Protein AF-A0A9D1WPE3-F1 (afdb_monomer_lite)

pLDDT: mean 90.79, std 8.66, range [31.52, 98.31]

Radius of gyration: 46.62 Å; chains: 1; bounding box: 84×45×139 Å

Organism: NCBI:txid2838617

Structure (mmCIF, N/CA/C/O backbone):
data_AF-A0A9D1WPE3-F1
#
_entry.id   AF-A0A9D1WPE3-F1
#
loop_
_atom_site.group_PDB
_atom_site.id
_atom_site.type_symbol
_atom_site.label_atom_id
_atom_site.label_alt_id
_atom_site.label_comp_id
_atom_site.label_asym_id
_atom_site.label_entity_id
_atom_site.label_seq_id
_atom_site.pdbx_PDB_ins_code
_atom_site.Cartn_x
_atom_site.Cartn_y
_atom_site.Cartn_z
_atom_site.occupancy
_atom_site.B_iso_or_equiv
_atom_site.auth_seq_id
_atom_site.auth_comp_id
_atom_site.auth_asym_id
_atom_site.auth_atom_id
_atom_site.pdbx_PDB_model_num
ATOM 1 N N . ASP A 1 1 ? 36.096 13.645 -51.283 1.00 71.19 1 ASP A N 1
ATOM 2 C CA . ASP A 1 1 ? 35.384 14.026 -52.521 1.00 71.19 1 ASP A CA 1
ATOM 3 C C . ASP A 1 1 ? 36.147 15.001 -53.417 1.00 71.19 1 ASP A C 1
ATOM 5 O O . ASP A 1 1 ? 36.154 14.765 -54.617 1.00 71.19 1 ASP A O 1
ATOM 9 N N . ALA A 1 2 ? 36.894 15.979 -52.883 1.00 84.50 2 ALA A N 1
ATOM 10 C CA . ALA A 1 2 ? 37.697 16.925 -53.682 1.00 84.50 2 ALA A CA 1
ATOM 11 C C . ALA A 1 2 ? 38.610 16.288 -54.757 1.00 84.50 2 ALA A C 1
ATOM 13 O O . ALA A 1 2 ? 38.562 16.701 -55.907 1.00 84.50 2 ALA A O 1
ATOM 14 N N . LEU A 1 3 ? 39.380 15.235 -54.440 1.00 86.56 3 LEU A N 1
ATOM 15 C CA . LEU A 1 3 ? 40.261 14.581 -55.429 1.00 86.56 3 LEU A CA 1
ATOM 16 C C . LEU A 1 3 ? 39.500 13.973 -56.619 1.00 86.56 3 LEU A C 1
ATOM 18 O O . LEU A 1 3 ? 39.996 13.986 -57.742 1.00 86.56 3 LEU A O 1
ATOM 22 N N . ARG A 1 4 ? 38.287 13.453 -56.386 1.00 87.44 4 ARG A N 1
ATOM 23 C CA . ARG A 1 4 ? 37.443 12.897 -57.454 1.00 87.44 4 ARG A CA 1
ATOM 24 C C . ARG A 1 4 ? 36.903 14.011 -58.348 1.00 87.44 4 ARG A C 1
ATOM 26 O O . ARG A 1 4 ? 36.968 13.863 -59.558 1.00 87.44 4 ARG A O 1
ATOM 33 N N . LEU A 1 5 ? 36.475 15.128 -57.752 1.00 90.00 5 LEU A N 1
ATOM 34 C CA . LEU A 1 5 ? 36.062 16.325 -58.491 1.00 90.00 5 LEU A CA 1
ATOM 35 C C . LEU A 1 5 ? 37.202 16.857 -59.367 1.00 90.00 5 LEU A C 1
ATOM 37 O O . LEU A 1 5 ? 36.998 17.057 -60.555 1.00 90.00 5 LEU A O 1
ATOM 41 N N . ILE A 1 6 ? 38.415 16.979 -58.813 1.00 91.31 6 ILE A N 1
ATOM 42 C CA . ILE A 1 6 ? 39.604 17.415 -59.562 1.00 91.31 6 ILE A CA 1
ATOM 43 C C . ILE A 1 6 ? 39.894 16.465 -60.730 1.00 91.31 6 ILE A C 1
ATOM 45 O O . ILE A 1 6 ? 40.160 16.920 -61.836 1.00 91.31 6 ILE A O 1
ATOM 49 N N . ARG A 1 7 ? 39.825 15.143 -60.519 1.00 91.75 7 ARG A N 1
ATOM 50 C CA . ARG A 1 7 ? 40.040 14.152 -61.588 1.00 91.75 7 ARG A CA 1
ATOM 51 C C . ARG A 1 7 ? 38.996 14.279 -62.696 1.00 91.75 7 ARG A C 1
ATOM 53 O O . ARG A 1 7 ? 39.347 14.200 -63.872 1.00 91.75 7 ARG A O 1
ATOM 60 N N . ASP A 1 8 ? 37.729 14.398 -62.316 1.00 90.81 8 ASP A N 1
ATOM 61 C CA . ASP A 1 8 ? 36.610 14.419 -63.255 1.00 90.81 8 ASP A CA 1
ATOM 62 C C . ASP A 1 8 ? 36.628 15.726 -64.068 1.00 90.81 8 ASP A C 1
ATOM 64 O O . ASP A 1 8 ? 36.582 15.669 -65.296 1.00 90.81 8 ASP A O 1
ATOM 68 N N . GLN A 1 9 ? 36.872 16.867 -63.412 1.00 92.00 9 GLN A N 1
ATOM 69 C CA . GLN A 1 9 ? 37.075 18.164 -64.062 1.00 92.00 9 GLN A CA 1
ATOM 70 C C . GLN A 1 9 ? 38.314 18.171 -64.971 1.00 92.00 9 GLN A C 1
ATOM 72 O O . GLN A 1 9 ? 38.237 18.612 -66.112 1.00 92.00 9 GLN A O 1
ATOM 77 N N . ALA A 1 10 ? 39.447 17.617 -64.525 1.00 90.25 10 ALA A N 1
ATOM 78 C CA . ALA A 1 10 ? 40.661 17.553 -65.343 1.00 90.25 10 ALA A CA 1
ATOM 79 C C . ALA A 1 10 ? 40.455 16.740 -66.634 1.00 90.25 10 ALA A C 1
ATOM 81 O O . ALA A 1 10 ? 41.021 17.070 -67.676 1.00 90.25 10 ALA A O 1
ATOM 82 N N . ARG A 1 1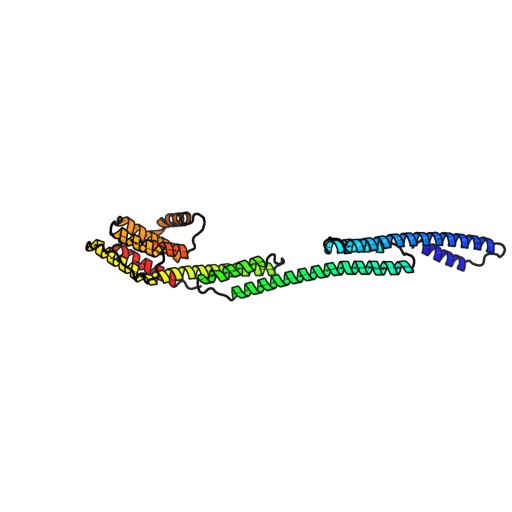1 ? 39.645 15.672 -66.590 1.00 89.06 11 ARG A N 1
ATOM 83 C CA . ARG A 1 11 ? 39.276 14.891 -67.784 1.00 89.06 11 ARG A CA 1
ATOM 84 C C . ARG A 1 11 ? 38.387 15.689 -68.733 1.00 89.06 11 ARG A C 1
ATOM 86 O O . ARG A 1 11 ? 38.592 15.611 -69.941 1.00 89.06 11 ARG A O 1
ATOM 93 N N . GLU A 1 12 ? 37.427 16.429 -68.193 1.00 91.12 12 GLU A N 1
ATOM 94 C CA . GLU A 1 12 ? 36.524 17.284 -68.963 1.00 91.12 12 GLU A CA 1
ATOM 95 C C . GLU A 1 12 ? 37.283 18.423 -69.661 1.00 91.12 12 GLU A C 1
ATOM 97 O O . GLU A 1 12 ? 37.163 18.603 -70.872 1.00 91.12 12 GLU A O 1
ATOM 102 N N . GLU A 1 13 ? 38.147 19.134 -68.934 1.00 90.44 13 GLU A N 1
ATOM 103 C CA . GLU A 1 13 ? 38.977 20.211 -69.484 1.00 90.44 13 GLU A CA 1
ATOM 104 C C . GLU A 1 13 ? 39.939 19.696 -70.563 1.00 90.44 13 GLU A C 1
ATOM 106 O O . GLU A 1 13 ? 40.083 20.312 -71.621 1.00 90.44 13 GLU A O 1
ATOM 111 N N . TRP A 1 14 ? 40.544 18.524 -70.353 1.00 87.94 14 TRP A N 1
ATOM 112 C CA . TRP A 1 14 ? 41.387 17.881 -71.362 1.00 87.94 14 TRP A CA 1
ATOM 113 C C . TRP A 1 14 ? 40.626 17.555 -72.652 1.00 87.94 14 TRP A C 1
ATOM 115 O O . TRP A 1 14 ? 41.158 17.747 -73.745 1.00 87.94 14 TRP A O 1
ATOM 125 N N . GLN A 1 15 ? 39.380 17.079 -72.549 1.00 86.62 15 GLN A N 1
ATOM 126 C CA . GLN A 1 15 ? 38.527 16.837 -73.717 1.00 86.62 15 GLN A CA 1
ATOM 127 C C . GLN A 1 15 ? 38.154 18.143 -74.424 1.00 86.62 15 GLN A C 1
ATOM 129 O O . GLN A 1 15 ? 38.206 18.205 -75.651 1.00 86.62 15 GLN A O 1
ATOM 134 N N . ARG A 1 16 ? 37.826 19.189 -73.658 1.00 89.62 16 ARG A N 1
ATOM 135 C CA . ARG A 1 16 ? 37.397 20.496 -74.172 1.00 89.62 16 ARG A CA 1
ATOM 136 C C . ARG A 1 16 ? 38.491 21.244 -74.936 1.00 89.62 16 ARG A C 1
ATOM 138 O O . ARG A 1 16 ? 38.184 21.939 -75.898 1.00 89.62 16 ARG A O 1
ATOM 145 N N . HIS A 1 17 ? 39.745 21.123 -74.508 1.00 84.19 17 HIS A N 1
ATOM 146 C CA . HIS A 1 17 ? 40.880 21.868 -75.070 1.00 84.19 17 HIS A CA 1
ATOM 147 C C . HIS A 1 17 ? 41.768 21.035 -76.020 1.00 84.19 17 HIS A C 1
ATOM 149 O O . HIS A 1 17 ? 42.864 21.458 -76.385 1.00 84.19 17 HIS A O 1
ATOM 155 N N . SER A 1 18 ? 41.302 19.856 -76.440 1.00 76.75 18 SER A N 1
ATOM 156 C CA . SER A 1 18 ? 41.931 19.003 -77.461 1.00 76.75 18 SER A CA 1
ATOM 157 C C . SER A 1 18 ? 41.471 19.418 -78.877 1.00 76.75 18 SER A C 1
ATOM 159 O O . SER A 1 18 ? 40.302 19.777 -79.019 1.00 76.75 18 SER A O 1
ATOM 161 N N . PRO A 1 19 ? 42.302 19.349 -79.948 1.00 69.19 19 PRO A N 1
ATOM 162 C CA . PRO A 1 19 ? 43.602 18.680 -80.044 1.00 69.19 19 PRO A CA 1
ATOM 163 C C . PRO A 1 19 ? 44.834 19.595 -79.934 1.00 69.19 19 PRO A C 1
ATOM 165 O O . PRO A 1 19 ? 44.873 20.715 -80.434 1.00 69.19 19 PRO A O 1
ATOM 168 N N . VAL A 1 20 ? 45.893 19.040 -79.340 1.00 70.69 20 VAL A N 1
ATOM 169 C CA . VAL A 1 20 ? 47.244 19.627 -79.264 1.00 70.69 20 VAL A CA 1
ATOM 170 C C . VAL A 1 20 ? 47.977 19.437 -80.611 1.00 70.69 20 VAL A C 1
ATOM 172 O O . VAL A 1 20 ? 47.772 18.399 -81.252 1.00 70.69 20 VAL A O 1
ATOM 175 N N . PRO A 1 21 ? 48.857 20.367 -81.044 1.00 77.38 21 PRO A N 1
ATOM 176 C CA . PRO A 1 21 ? 49.724 20.191 -82.215 1.00 77.38 21 PRO A CA 1
ATOM 177 C C . PRO A 1 21 ? 50.419 18.815 -82.273 1.00 77.38 21 PRO A C 1
ATOM 179 O O . PRO A 1 21 ? 50.867 18.271 -81.258 1.00 77.38 21 PRO A O 1
ATOM 182 N N . ARG A 1 22 ? 50.456 18.212 -83.473 1.00 65.94 22 ARG A N 1
ATOM 183 C CA . ARG A 1 22 ? 50.798 16.787 -83.698 1.00 65.94 22 ARG A CA 1
ATOM 184 C C . ARG A 1 22 ? 52.205 16.396 -83.231 1.00 65.94 22 ARG A C 1
ATOM 186 O O . ARG A 1 22 ? 52.413 15.251 -82.831 1.00 65.94 22 ARG A O 1
ATOM 193 N N . ASP A 1 23 ? 53.139 17.333 -83.279 1.00 75.06 23 ASP A N 1
ATOM 194 C CA . ASP A 1 23 ? 54.531 17.220 -82.838 1.00 75.06 23 ASP A CA 1
ATOM 195 C C . ASP A 1 23 ? 54.655 17.027 -81.314 1.00 75.06 23 ASP A C 1
ATOM 197 O O . ASP A 1 23 ? 55.503 16.262 -80.853 1.00 75.06 23 ASP A O 1
ATOM 201 N N . GLN A 1 24 ? 53.759 17.632 -80.525 1.00 77.56 24 GLN A N 1
ATOM 202 C CA . GLN A 1 24 ? 53.799 17.594 -79.054 1.00 77.56 24 GLN A CA 1
ATOM 203 C C . GLN A 1 24 ? 52.716 16.705 -78.424 1.00 77.56 24 GLN A C 1
ATOM 205 O O . GLN A 1 24 ? 52.856 16.279 -77.271 1.00 77.56 24 GLN A O 1
ATOM 210 N N . ALA A 1 25 ? 51.669 16.356 -79.179 1.00 78.62 25 ALA A N 1
ATOM 211 C CA . ALA A 1 25 ? 50.501 15.610 -78.704 1.00 78.62 25 ALA A CA 1
ATOM 212 C C . ALA A 1 25 ? 50.856 14.323 -77.932 1.00 78.62 25 ALA A C 1
ATOM 214 O O . ALA A 1 25 ? 50.312 14.067 -76.855 1.00 78.62 25 ALA A O 1
ATOM 215 N N . LYS A 1 26 ? 51.822 13.531 -78.423 1.00 80.94 26 LYS A N 1
ATOM 216 C CA . LYS A 1 26 ? 52.256 12.290 -77.748 1.00 80.94 26 LYS A CA 1
ATOM 217 C C . LYS A 1 26 ? 52.930 12.556 -76.398 1.00 80.94 26 LYS A C 1
ATOM 219 O O . LYS A 1 26 ? 52.711 11.806 -75.448 1.00 80.94 26 LYS A O 1
ATOM 224 N N . ALA A 1 27 ? 53.768 13.588 -76.297 1.00 85.88 27 ALA A N 1
ATOM 225 C CA . ALA A 1 27 ? 54.497 13.899 -75.068 1.00 85.88 27 ALA A CA 1
ATOM 226 C C . ALA A 1 27 ? 53.567 14.476 -73.990 1.00 85.88 27 ALA A C 1
ATOM 228 O O . ALA A 1 27 ? 53.607 14.026 -72.842 1.00 85.88 27 ALA A O 1
ATOM 229 N N . VAL A 1 28 ? 52.690 15.410 -74.373 1.00 86.25 28 VAL A N 1
ATOM 230 C CA . VAL A 1 28 ? 51.703 16.021 -73.469 1.00 86.25 28 VAL A CA 1
ATOM 231 C C . VAL A 1 28 ? 50.674 14.982 -73.013 1.00 86.25 28 VAL A C 1
ATOM 233 O O . VAL A 1 28 ? 50.426 14.864 -71.814 1.00 86.25 28 VAL A O 1
ATOM 236 N N . GLY A 1 29 ? 50.166 14.142 -73.922 1.00 86.88 29 GLY A N 1
ATOM 237 C CA . GLY A 1 29 ? 49.234 13.062 -73.583 1.00 86.88 29 GLY A CA 1
ATOM 238 C C . GLY A 1 29 ? 49.815 12.042 -72.596 1.00 86.88 29 GLY A C 1
ATOM 239 O O . GLY A 1 29 ? 49.133 11.643 -71.651 1.00 86.88 29 GLY A O 1
ATOM 240 N N . ARG A 1 30 ? 51.098 11.669 -72.740 1.00 88.44 30 ARG A N 1
ATOM 241 C CA . ARG A 1 30 ? 51.788 10.807 -71.759 1.00 88.44 30 ARG A CA 1
ATOM 242 C C . ARG A 1 30 ? 51.909 11.468 -70.387 1.00 88.44 30 ARG A C 1
ATOM 244 O O . ARG A 1 30 ? 51.676 10.802 -69.381 1.00 88.44 30 ARG A O 1
ATOM 251 N N . ARG A 1 31 ? 52.261 12.759 -70.330 1.00 90.44 31 ARG A N 1
ATOM 252 C CA . ARG A 1 31 ? 52.358 13.513 -69.066 1.00 90.44 31 ARG A CA 1
ATOM 253 C C . ARG A 1 31 ? 51.004 13.608 -68.363 1.00 90.44 31 ARG A C 1
ATOM 255 O O . ARG A 1 31 ? 50.934 13.316 -67.174 1.00 90.44 31 ARG A O 1
ATOM 262 N N . PHE A 1 32 ? 49.944 13.946 -69.097 1.00 89.56 32 PHE A N 1
ATOM 263 C CA . PHE A 1 32 ? 48.583 14.021 -68.565 1.00 89.56 32 PHE A CA 1
ATOM 264 C C . PHE A 1 32 ? 48.078 12.656 -68.077 1.00 89.56 32 PHE A C 1
ATOM 266 O O . PHE A 1 32 ? 47.584 12.547 -66.959 1.00 89.56 32 PHE A O 1
ATOM 273 N N . SER A 1 33 ? 48.293 11.593 -68.860 1.00 89.81 33 SER A N 1
ATOM 274 C CA . SER A 1 33 ? 47.925 10.225 -68.464 1.00 89.81 33 SER A CA 1
ATOM 275 C C . SER A 1 33 ? 48.651 9.786 -67.191 1.00 89.81 33 SER A C 1
ATOM 277 O O . SER A 1 33 ? 48.032 9.202 -66.307 1.00 89.81 33 SER A O 1
ATOM 279 N N . ARG A 1 34 ? 49.947 10.110 -67.062 1.00 93.44 34 ARG A N 1
ATOM 280 C CA . ARG A 1 34 ? 50.724 9.837 -65.845 1.00 93.44 34 ARG A CA 1
ATOM 281 C C . ARG A 1 34 ? 50.172 10.605 -64.642 1.00 93.44 34 ARG A C 1
ATOM 283 O O . ARG A 1 34 ? 49.984 10.004 -63.595 1.00 93.44 34 ARG A O 1
ATOM 290 N N . ALA A 1 35 ? 49.862 11.893 -64.799 1.00 91.56 35 ALA A N 1
ATOM 291 C CA . ALA A 1 35 ? 49.278 12.704 -63.728 1.00 91.56 35 ALA A CA 1
ATOM 292 C C . ALA A 1 35 ? 47.895 12.187 -63.288 1.00 91.56 35 ALA A C 1
ATOM 294 O O . ALA A 1 35 ? 47.623 12.093 -62.092 1.00 91.56 35 ALA A O 1
ATOM 295 N N . LEU A 1 36 ? 47.040 11.788 -64.239 1.00 92.44 36 LEU A N 1
ATOM 296 C CA . LEU A 1 36 ? 45.752 11.159 -63.938 1.00 92.44 36 LEU A CA 1
ATOM 297 C C . LEU A 1 36 ? 45.909 9.808 -63.236 1.00 92.44 36 LEU A C 1
ATOM 299 O O . LEU A 1 36 ? 45.120 9.515 -62.341 1.00 92.44 36 LEU A O 1
ATOM 303 N N . ALA A 1 37 ? 46.893 8.994 -63.628 1.00 91.94 37 ALA A N 1
ATOM 304 C CA . ALA A 1 37 ? 47.182 7.724 -62.967 1.00 91.94 37 ALA A CA 1
ATOM 305 C C . ALA A 1 37 ? 47.600 7.948 -61.506 1.00 91.94 37 ALA A C 1
ATOM 307 O O . ALA A 1 37 ? 47.001 7.361 -60.611 1.00 91.94 37 ALA A O 1
ATOM 308 N N . THR A 1 38 ? 48.519 8.885 -61.249 1.00 93.06 38 THR A N 1
ATOM 309 C CA . THR A 1 38 ? 48.920 9.257 -59.883 1.00 93.06 38 THR A CA 1
ATOM 310 C C . THR A 1 38 ? 47.738 9.775 -59.055 1.00 93.06 38 THR A C 1
ATOM 312 O O . THR A 1 38 ? 47.558 9.380 -57.905 1.00 93.06 38 THR A O 1
ATOM 315 N N . LEU A 1 39 ? 46.879 10.627 -59.628 1.00 91.94 39 LEU A N 1
ATOM 316 C CA . LEU A 1 39 ? 45.677 11.108 -58.939 1.00 91.94 39 LEU A CA 1
ATOM 317 C C . LEU A 1 39 ? 44.690 9.967 -58.636 1.00 91.94 39 LEU A C 1
ATOM 319 O O . LEU A 1 39 ? 44.076 9.946 -57.568 1.00 91.94 39 LEU A O 1
ATOM 323 N N . GLN A 1 40 ? 44.541 9.014 -59.558 1.00 91.50 40 GLN A N 1
ATOM 324 C CA . GLN A 1 40 ? 43.701 7.834 -59.374 1.00 91.50 40 GLN A CA 1
ATOM 325 C C . GLN A 1 40 ? 44.233 6.933 -58.248 1.00 91.50 40 GLN A C 1
ATOM 327 O O . GLN A 1 40 ? 43.449 6.529 -57.392 1.00 91.50 40 GLN A O 1
ATOM 332 N N . GLU A 1 41 ? 45.546 6.706 -58.177 1.00 92.69 41 GLU A N 1
ATOM 333 C CA . GLU A 1 41 ? 46.191 5.958 -57.088 1.00 92.69 41 GLU A CA 1
ATOM 334 C C . GLU A 1 41 ? 45.934 6.601 -55.716 1.00 92.69 41 GLU A C 1
ATOM 336 O O . GLU A 1 41 ? 45.579 5.900 -54.767 1.00 92.69 41 GLU A O 1
ATOM 341 N N . LEU A 1 42 ? 46.019 7.934 -55.609 1.00 92.81 42 LEU A N 1
ATOM 342 C CA . LEU A 1 42 ? 45.695 8.662 -54.372 1.00 92.81 42 LEU A CA 1
ATOM 343 C C . LEU A 1 42 ? 44.214 8.526 -53.983 1.00 92.81 42 LEU A C 1
ATOM 345 O O . LEU A 1 42 ? 43.890 8.357 -52.804 1.00 92.81 42 LEU A O 1
ATOM 349 N N . ILE A 1 43 ? 43.301 8.582 -54.960 1.00 92.00 43 ILE A N 1
ATOM 350 C CA . ILE A 1 43 ? 41.863 8.366 -54.733 1.00 92.00 43 ILE A CA 1
ATOM 351 C C . ILE A 1 43 ? 41.606 6.949 -54.218 1.00 92.00 43 ILE A C 1
ATOM 353 O O . ILE A 1 43 ? 40.815 6.782 -53.286 1.00 92.00 43 ILE A O 1
ATOM 357 N N . ASP A 1 44 ? 42.252 5.948 -54.811 1.00 91.56 44 ASP A N 1
ATOM 358 C CA . ASP A 1 44 ? 42.072 4.544 -54.446 1.00 91.56 44 ASP A CA 1
ATOM 359 C C . ASP A 1 44 ? 42.684 4.242 -53.077 1.00 91.56 44 ASP A C 1
ATOM 361 O O . ASP A 1 44 ? 42.056 3.559 -52.266 1.00 91.56 44 ASP A O 1
ATOM 365 N N . HIS A 1 45 ? 43.849 4.817 -52.767 1.00 92.62 45 HIS A N 1
ATOM 366 C CA . HIS A 1 45 ? 44.445 4.748 -51.436 1.00 92.62 45 HIS A CA 1
ATOM 367 C C . HIS A 1 45 ? 43.510 5.349 -50.378 1.00 92.62 45 HIS A C 1
ATOM 369 O O . HIS A 1 45 ? 43.138 4.668 -49.423 1.00 92.62 45 HIS A O 1
ATOM 375 N N . ARG A 1 46 ? 43.009 6.573 -50.600 1.00 92.69 46 ARG A N 1
ATOM 376 C CA . ARG A 1 46 ? 42.062 7.219 -49.679 1.00 92.69 46 ARG A CA 1
ATOM 377 C C . ARG A 1 46 ? 40.751 6.442 -49.541 1.00 92.69 46 ARG A C 1
ATOM 379 O O . ARG A 1 46 ? 40.178 6.381 -48.455 1.00 92.69 46 ARG A O 1
ATOM 386 N N . ALA A 1 47 ? 40.251 5.853 -50.626 1.00 92.94 47 ALA A N 1
ATOM 387 C CA . ALA A 1 47 ? 39.051 5.023 -50.585 1.00 92.94 47 ALA A CA 1
ATOM 388 C C . ALA A 1 47 ? 39.264 3.759 -49.734 1.00 92.94 47 ALA A C 1
ATOM 390 O O . ALA A 1 47 ? 38.361 3.391 -48.983 1.00 92.94 47 ALA A O 1
ATOM 391 N N . LYS A 1 48 ? 40.450 3.134 -49.798 1.00 93.56 48 LYS A N 1
ATOM 392 C CA . LYS A 1 48 ? 40.828 1.999 -48.938 1.00 93.56 48 LYS A CA 1
ATOM 393 C C . LYS A 1 48 ? 40.917 2.397 -47.462 1.00 93.56 48 LYS A C 1
ATOM 395 O O . LYS A 1 48 ? 40.371 1.687 -46.623 1.00 93.56 48 LYS A O 1
ATOM 400 N N . GLU A 1 49 ? 41.511 3.548 -47.137 1.00 94.88 49 GLU A N 1
ATOM 401 C CA . GLU A 1 49 ? 41.530 4.072 -45.757 1.00 94.88 49 GLU A CA 1
ATOM 402 C C . GLU A 1 49 ? 40.111 4.285 -45.207 1.00 94.88 49 GLU A C 1
ATOM 404 O O . GLU A 1 49 ? 39.799 3.905 -44.079 1.00 94.88 49 GLU A O 1
ATOM 409 N N . ILE A 1 50 ? 39.223 4.866 -46.023 1.00 94.94 50 ILE A N 1
ATOM 410 C CA . ILE A 1 50 ? 37.816 5.070 -45.664 1.00 94.94 50 ILE A CA 1
ATOM 411 C C . ILE A 1 50 ? 37.103 3.729 -45.462 1.00 94.94 50 ILE A C 1
ATOM 413 O O . ILE A 1 50 ? 36.331 3.598 -44.514 1.00 94.94 50 ILE A O 1
ATOM 417 N N . ALA A 1 51 ? 37.351 2.738 -46.324 1.00 94.94 51 ALA A N 1
ATOM 418 C CA . ALA A 1 51 ? 36.786 1.397 -46.181 1.00 94.94 51 ALA A CA 1
ATOM 419 C C . ALA A 1 51 ? 37.215 0.750 -44.855 1.00 94.94 51 ALA A C 1
ATOM 421 O O . ALA A 1 51 ? 36.370 0.225 -44.133 1.00 94.94 51 ALA A O 1
ATOM 422 N N . HIS A 1 52 ? 38.497 0.867 -44.491 1.00 96.19 52 HIS A N 1
ATOM 423 C CA . HIS A 1 52 ? 39.017 0.395 -43.208 1.00 96.19 52 HIS A CA 1
ATOM 424 C C . HIS A 1 52 ? 38.349 1.109 -42.022 1.00 96.19 52 HIS A C 1
ATOM 426 O O . HIS A 1 52 ? 37.878 0.459 -41.091 1.00 96.19 52 HIS A O 1
ATOM 432 N N . ALA A 1 53 ? 38.230 2.440 -42.072 1.00 96.81 53 ALA A N 1
ATOM 433 C CA . ALA A 1 53 ? 37.551 3.208 -41.028 1.00 96.81 53 ALA A CA 1
ATOM 434 C C . ALA A 1 53 ? 36.065 2.828 -40.889 1.00 96.81 53 ALA A C 1
ATOM 436 O O . ALA A 1 53 ? 35.559 2.727 -39.774 1.00 96.81 53 ALA A O 1
ATOM 437 N N . LYS A 1 54 ? 35.365 2.580 -42.003 1.00 97.19 54 LYS A N 1
ATOM 438 C CA . LYS A 1 54 ? 33.973 2.103 -41.997 1.00 97.19 54 LYS A CA 1
ATOM 439 C C . LYS A 1 54 ? 33.846 0.690 -41.436 1.00 97.19 54 LYS A C 1
ATOM 441 O O . LYS A 1 54 ? 32.911 0.445 -40.683 1.00 97.19 54 LYS A O 1
ATOM 446 N N . ARG A 1 55 ? 34.787 -0.207 -41.742 1.00 97.44 55 ARG A N 1
ATOM 447 C CA . ARG A 1 55 ? 34.839 -1.555 -41.156 1.00 97.44 55 ARG A CA 1
ATOM 448 C C . ARG A 1 55 ? 35.005 -1.493 -39.637 1.00 97.44 55 ARG A C 1
ATOM 450 O O . ARG A 1 55 ? 34.190 -2.064 -38.933 1.00 97.44 55 ARG A O 1
ATOM 457 N N . ALA A 1 56 ? 35.908 -0.648 -39.140 1.00 97.62 56 ALA A N 1
ATOM 458 C CA . ALA A 1 56 ? 36.049 -0.423 -37.700 1.00 97.62 56 ALA A CA 1
ATOM 459 C C . ALA A 1 56 ? 34.762 0.117 -37.033 1.00 97.62 56 ALA A C 1
ATOM 461 O O . ALA A 1 56 ? 34.482 -0.202 -35.882 1.00 97.62 56 ALA A O 1
ATOM 462 N N . LEU A 1 57 ? 33.950 0.924 -37.734 1.00 97.81 57 LEU A N 1
ATOM 463 C CA . LEU A 1 57 ? 32.638 1.354 -37.221 1.00 97.81 57 LEU A CA 1
ATOM 464 C C . LEU A 1 57 ? 31.602 0.219 -37.209 1.00 97.81 57 LEU A C 1
ATOM 466 O O . LEU A 1 57 ? 30.750 0.202 -36.322 1.00 97.81 57 LEU A O 1
ATOM 470 N N . VAL A 1 58 ? 31.658 -0.701 -38.177 1.00 97.94 58 VAL A N 1
ATOM 471 C CA . VAL A 1 58 ? 30.836 -1.924 -38.190 1.00 97.94 58 VAL A CA 1
ATOM 472 C C . VAL A 1 58 ? 31.209 -2.820 -37.014 1.00 97.94 58 VAL A C 1
ATOM 474 O O . VAL A 1 58 ? 30.319 -3.252 -36.285 1.00 97.94 58 VAL A O 1
ATOM 477 N N . ASP A 1 59 ? 32.502 -3.037 -36.786 1.00 97.81 59 ASP A N 1
ATOM 478 C CA . ASP A 1 59 ? 33.003 -3.844 -35.671 1.00 97.81 59 ASP A CA 1
ATOM 479 C C . ASP A 1 59 ? 32.589 -3.226 -34.328 1.00 97.81 59 ASP A C 1
ATOM 481 O O . ASP A 1 59 ? 31.992 -3.898 -33.488 1.00 97.81 59 ASP A O 1
ATOM 485 N N . ALA A 1 60 ? 32.749 -1.907 -34.174 1.00 97.56 60 ALA A N 1
ATOM 486 C CA . ALA A 1 60 ? 32.281 -1.188 -32.990 1.00 97.56 60 ALA A CA 1
ATOM 487 C C . ALA A 1 60 ? 30.756 -1.291 -32.791 1.00 97.56 60 ALA A C 1
ATOM 489 O O . ALA A 1 60 ? 30.286 -1.355 -31.657 1.00 97.56 60 ALA A O 1
ATOM 490 N N . ALA A 1 61 ? 29.959 -1.307 -33.867 1.00 97.69 61 ALA A N 1
ATOM 491 C CA . ALA A 1 61 ? 28.512 -1.506 -33.772 1.00 97.69 61 ALA A CA 1
ATOM 492 C C . ALA A 1 61 ? 28.152 -2.943 -33.352 1.00 97.69 61 ALA A C 1
ATOM 494 O O . ALA A 1 61 ? 27.216 -3.125 -32.573 1.00 97.69 61 ALA A O 1
ATOM 495 N N . HIS A 1 62 ? 28.900 -3.949 -33.816 1.00 97.62 62 HIS A N 1
ATOM 496 C CA . HIS A 1 62 ? 28.760 -5.337 -33.365 1.00 97.62 62 HIS A CA 1
ATOM 497 C C . HIS A 1 62 ? 29.104 -5.494 -31.882 1.00 97.62 62 HIS A C 1
ATOM 499 O O . HIS A 1 62 ? 28.321 -6.072 -31.128 1.00 97.62 62 HIS A O 1
ATOM 505 N N . GLU A 1 63 ? 30.241 -4.954 -31.446 1.00 97.19 63 GLU A N 1
ATOM 506 C CA . GLU A 1 63 ? 30.640 -4.957 -30.035 1.00 97.19 63 GLU A CA 1
ATOM 507 C C . GLU A 1 63 ? 29.592 -4.261 -29.167 1.00 97.19 63 GLU A C 1
ATOM 509 O O . GLU A 1 63 ? 29.199 -4.767 -28.117 1.00 97.19 63 GLU A O 1
ATOM 514 N N . LEU A 1 64 ? 29.076 -3.122 -29.634 1.00 96.81 64 LEU A N 1
ATOM 515 C CA . LEU A 1 64 ? 28.047 -2.373 -28.928 1.00 96.81 64 LEU A CA 1
ATOM 516 C C . LEU A 1 64 ? 26.748 -3.167 -28.792 1.00 96.81 64 LEU A C 1
ATOM 518 O O . LEU A 1 64 ? 26.160 -3.170 -27.709 1.00 96.81 64 LEU A O 1
ATOM 522 N N . LEU A 1 65 ? 26.318 -3.860 -29.850 1.00 95.88 65 LEU A N 1
ATOM 523 C CA . LEU A 1 65 ? 25.141 -4.726 -29.821 1.00 95.88 65 LEU A CA 1
ATOM 524 C C . LEU A 1 65 ? 25.293 -5.842 -28.773 1.00 95.88 65 LEU A C 1
ATOM 526 O O . LEU A 1 65 ? 24.355 -6.071 -28.009 1.00 95.88 65 LEU A O 1
ATOM 530 N N . ASN A 1 66 ? 26.477 -6.455 -28.688 1.00 94.88 66 ASN A N 1
ATOM 531 C CA . ASN A 1 66 ? 26.786 -7.562 -27.773 1.00 94.88 66 ASN A CA 1
ATOM 532 C C . ASN A 1 66 ? 27.230 -7.121 -26.364 1.00 94.88 66 ASN A C 1
ATOM 534 O O . ASN A 1 66 ? 27.472 -7.961 -25.500 1.00 94.88 66 ASN A O 1
ATOM 538 N N . SER A 1 67 ? 27.360 -5.818 -26.116 1.00 95.19 67 SER A N 1
ATOM 539 C CA . SER A 1 67 ? 27.788 -5.299 -24.816 1.00 95.19 67 SER A CA 1
ATOM 540 C C . SER A 1 67 ? 26.712 -5.456 -23.734 1.00 95.19 67 SER A C 1
ATOM 542 O O . SER A 1 67 ? 25.512 -5.442 -24.010 1.00 95.19 67 SER A O 1
ATOM 544 N N . SER A 1 68 ? 27.144 -5.504 -22.472 1.00 94.00 68 SER A N 1
ATOM 545 C CA . SER A 1 68 ? 26.277 -5.523 -21.282 1.00 94.00 68 SER A CA 1
ATOM 546 C C . SER A 1 68 ? 25.708 -4.147 -20.900 1.00 94.00 68 SER A C 1
ATOM 548 O O . SER A 1 68 ? 25.121 -3.985 -19.831 1.00 94.00 68 SER A O 1
ATOM 550 N N . LEU A 1 69 ? 25.879 -3.134 -21.756 1.00 93.94 69 LEU A N 1
ATOM 551 C CA . LEU A 1 69 ? 25.365 -1.788 -21.515 1.00 93.94 69 LEU A CA 1
ATOM 552 C C . LEU A 1 69 ? 23.833 -1.749 -21.623 1.00 93.94 69 LEU A C 1
ATOM 554 O O . LEU A 1 69 ? 23.221 -2.454 -22.433 1.00 93.94 69 LEU A O 1
ATOM 558 N N . ALA A 1 70 ? 23.212 -0.839 -20.870 1.00 93.62 70 ALA A N 1
ATOM 559 C CA . ALA A 1 70 ? 21.783 -0.556 -20.989 1.00 93.62 70 ALA A CA 1
ATOM 560 C C . ALA A 1 70 ? 21.407 -0.210 -22.443 1.00 93.62 70 ALA A C 1
ATOM 562 O O . ALA A 1 70 ? 22.181 0.440 -23.154 1.00 93.62 70 ALA A O 1
ATOM 563 N N . ALA A 1 71 ? 20.222 -0.630 -22.902 1.00 93.12 71 ALA A N 1
ATOM 564 C CA . ALA A 1 71 ? 19.826 -0.436 -24.300 1.00 93.12 71 ALA A CA 1
ATOM 565 C C . ALA A 1 71 ? 19.754 1.047 -24.698 1.00 93.12 71 ALA A C 1
ATOM 567 O O . ALA A 1 71 ? 20.120 1.388 -25.820 1.00 93.12 71 ALA A O 1
ATOM 568 N N . GLU A 1 72 ? 19.387 1.940 -23.773 1.00 93.25 72 GLU A N 1
ATOM 569 C CA . GLU A 1 72 ? 19.412 3.389 -24.017 1.00 93.25 72 GLU A CA 1
ATOM 570 C C . GLU A 1 72 ? 20.840 3.895 -24.285 1.00 93.25 72 GLU A C 1
ATOM 572 O O . GLU A 1 72 ? 21.087 4.617 -25.250 1.00 93.25 72 GLU A O 1
ATOM 577 N N . THR A 1 73 ? 21.817 3.446 -23.492 1.00 95.31 73 THR A N 1
ATOM 578 C CA . THR A 1 73 ? 23.233 3.786 -23.692 1.00 95.31 73 THR A CA 1
ATOM 579 C C . THR A 1 73 ? 23.765 3.219 -25.007 1.00 95.31 73 THR A C 1
ATOM 581 O O . THR A 1 73 ? 24.514 3.899 -25.712 1.00 95.31 73 THR A O 1
ATOM 584 N N . ARG A 1 74 ? 23.365 1.992 -25.372 1.00 96.38 74 ARG A N 1
ATOM 585 C CA . ARG A 1 74 ? 23.701 1.402 -26.677 1.00 96.38 74 ARG A CA 1
ATOM 586 C C . ARG A 1 74 ? 23.112 2.223 -27.824 1.00 96.38 74 ARG A C 1
ATOM 588 O O . ARG A 1 74 ? 23.817 2.510 -28.788 1.00 96.38 74 ARG A O 1
ATOM 595 N N . ALA A 1 75 ? 21.866 2.672 -27.706 1.00 95.75 75 ALA A N 1
ATOM 596 C CA . ALA A 1 75 ? 21.228 3.514 -28.711 1.00 95.75 75 ALA A CA 1
ATOM 597 C C . ALA A 1 75 ? 21.942 4.868 -28.879 1.00 95.75 75 ALA A C 1
ATOM 599 O O . ALA A 1 75 ? 22.166 5.294 -30.012 1.00 95.75 75 ALA A O 1
ATOM 600 N N . GLU A 1 76 ? 22.354 5.529 -27.792 1.00 96.50 76 GLU A N 1
ATOM 601 C CA . GLU A 1 76 ? 23.065 6.813 -27.890 1.00 96.50 76 GLU A CA 1
ATOM 602 C C . GLU A 1 76 ? 24.451 6.659 -28.534 1.00 96.50 76 GLU A C 1
ATOM 604 O O . GLU A 1 76 ? 24.771 7.366 -29.494 1.00 96.50 76 GLU A O 1
ATOM 609 N N . LYS A 1 77 ? 25.225 5.649 -28.119 1.00 96.88 77 LYS A N 1
ATOM 610 C CA . LYS A 1 77 ? 26.508 5.317 -28.759 1.00 96.88 77 LYS A CA 1
ATOM 611 C C . LYS A 1 77 ? 26.333 4.938 -30.235 1.00 96.88 77 LYS A C 1
ATOM 613 O O . LYS A 1 77 ? 27.130 5.344 -31.078 1.00 96.88 77 LYS A O 1
ATOM 618 N N . SER A 1 78 ? 25.255 4.238 -30.597 1.00 97.12 78 SER A N 1
ATOM 619 C CA . SER A 1 78 ? 24.935 3.946 -32.002 1.00 97.12 78 SER A CA 1
ATOM 620 C C . SER A 1 78 ? 24.685 5.226 -32.815 1.00 97.12 78 SER A C 1
ATOM 622 O O . SER A 1 78 ? 25.147 5.330 -33.955 1.00 97.12 78 SER A O 1
ATOM 624 N N . LYS A 1 79 ? 24.040 6.256 -32.241 1.00 97.06 79 LYS A N 1
ATOM 625 C CA . LYS A 1 79 ? 23.896 7.565 -32.913 1.00 97.06 79 LYS A CA 1
ATOM 626 C C . LYS A 1 79 ? 25.247 8.235 -33.154 1.00 97.06 79 LYS A C 1
ATOM 628 O O . LYS A 1 79 ? 25.429 8.880 -34.187 1.00 97.06 79 LYS A O 1
ATOM 633 N N . GLU A 1 80 ? 26.194 8.119 -32.227 1.00 97.19 80 GLU A N 1
ATOM 634 C CA . GLU A 1 80 ? 27.563 8.623 -32.415 1.00 97.19 80 GLU A CA 1
ATOM 635 C C . GLU A 1 80 ? 28.286 7.887 -33.547 1.00 97.19 80 GLU A C 1
ATOM 637 O O . GLU A 1 80 ? 28.867 8.535 -34.422 1.00 97.19 80 GLU A O 1
ATOM 642 N N . LEU A 1 81 ? 28.182 6.555 -33.604 1.00 97.31 81 LEU A N 1
ATOM 643 C CA . LEU A 1 81 ? 28.734 5.769 -34.712 1.00 97.31 81 LEU A CA 1
ATOM 644 C C . LEU A 1 81 ? 28.124 6.192 -36.053 1.00 97.31 81 LEU A C 1
ATOM 646 O O . LEU A 1 81 ? 28.854 6.386 -37.023 1.00 97.31 81 LEU A O 1
ATOM 650 N N . GLN A 1 82 ? 26.809 6.422 -36.116 1.00 96.38 82 GLN A N 1
ATOM 651 C CA . GLN A 1 82 ? 26.160 6.916 -37.334 1.00 96.38 82 GLN A CA 1
ATOM 652 C C . GLN A 1 82 ? 26.621 8.327 -37.721 1.00 96.38 82 GLN A C 1
ATOM 654 O O . GLN A 1 82 ? 26.744 8.630 -38.909 1.00 96.38 82 GLN A O 1
ATOM 659 N N . ARG A 1 83 ? 26.882 9.211 -36.747 1.00 97.19 83 ARG A N 1
ATOM 660 C CA . ARG A 1 83 ? 27.468 10.539 -37.000 1.00 97.19 83 ARG A CA 1
ATOM 661 C C . ARG A 1 83 ? 28.870 10.408 -37.599 1.00 97.19 83 ARG A C 1
ATOM 663 O O . ARG A 1 83 ? 29.139 11.012 -38.636 1.00 97.19 83 ARG A O 1
ATOM 670 N N . ARG A 1 84 ? 29.721 9.559 -37.014 1.00 96.12 84 ARG A N 1
ATOM 671 C CA . ARG A 1 84 ? 31.065 9.256 -37.538 1.00 96.12 84 ARG A CA 1
ATOM 672 C C . ARG A 1 84 ? 31.003 8.657 -38.939 1.00 96.12 84 ARG A C 1
ATOM 674 O O . ARG A 1 84 ? 31.753 9.087 -39.805 1.00 96.12 84 ARG A O 1
ATOM 681 N N . TRP A 1 85 ? 30.074 7.736 -39.187 1.00 96.44 85 TRP A N 1
ATOM 682 C CA . TRP A 1 85 ? 29.860 7.140 -40.504 1.00 96.44 85 TRP A CA 1
ATOM 683 C C . TRP A 1 85 ? 29.560 8.194 -41.573 1.00 96.44 85 TRP A C 1
ATOM 685 O O . TRP A 1 85 ? 30.178 8.181 -42.635 1.00 96.44 85 TRP A O 1
ATOM 695 N N . ARG A 1 86 ? 28.638 9.126 -41.288 1.00 94.06 86 ARG A N 1
ATOM 696 C CA . ARG A 1 86 ? 28.259 10.214 -42.210 1.00 94.06 86 ARG A CA 1
ATOM 697 C C . ARG A 1 86 ? 29.404 11.194 -42.479 1.00 94.06 86 ARG A C 1
ATOM 699 O O . ARG A 1 86 ? 29.441 11.785 -43.550 1.00 94.06 86 ARG A O 1
ATOM 706 N N . ALA A 1 87 ? 30.319 11.362 -41.524 1.00 94.31 87 ALA A N 1
ATOM 707 C CA . ALA A 1 87 ? 31.498 12.210 -41.686 1.00 94.31 87 ALA A CA 1
ATOM 708 C C . ALA A 1 87 ? 32.589 11.568 -42.567 1.00 94.31 87 ALA A C 1
ATOM 710 O O . ALA A 1 87 ? 33.461 12.271 -43.079 1.00 94.31 87 ALA A O 1
ATOM 711 N N . LEU A 1 88 ? 32.561 10.243 -42.758 1.00 91.81 88 LEU A N 1
ATOM 712 C CA . LEU A 1 88 ? 33.488 9.547 -43.647 1.00 91.81 88 LEU A CA 1
ATOM 713 C C . LEU A 1 88 ? 33.080 9.721 -45.117 1.00 91.81 88 LEU A C 1
ATOM 715 O O . LEU A 1 88 ? 31.902 9.754 -45.466 1.00 91.81 88 LEU A O 1
ATOM 719 N N . GLY A 1 89 ? 34.077 9.781 -46.003 1.00 86.38 89 GLY A N 1
ATOM 720 C CA . GLY A 1 89 ? 33.853 9.835 -47.448 1.00 86.38 89 GLY A CA 1
ATOM 721 C C . GLY A 1 89 ? 33.378 8.499 -48.040 1.00 86.38 89 GLY A C 1
ATOM 722 O O . GLY A 1 89 ? 32.891 7.608 -47.344 1.00 86.38 89 GLY A O 1
ATOM 723 N N . ARG A 1 90 ? 33.540 8.332 -49.356 1.00 89.00 90 ARG A N 1
ATOM 724 C CA . ARG A 1 90 ? 33.104 7.128 -50.084 1.00 89.00 90 ARG A CA 1
ATOM 725 C C . ARG A 1 90 ? 34.215 6.078 -50.182 1.00 89.00 90 ARG A C 1
ATOM 727 O O . ARG A 1 90 ? 35.297 6.380 -50.690 1.00 89.00 90 ARG A O 1
ATOM 734 N N . ALA A 1 91 ? 33.915 4.849 -49.776 1.00 92.12 91 ALA A N 1
ATOM 735 C CA . ALA A 1 91 ? 34.738 3.671 -50.027 1.00 92.12 91 ALA A CA 1
ATOM 736 C C . ALA A 1 91 ? 34.613 3.216 -51.506 1.00 92.12 91 ALA A C 1
ATOM 738 O O . ALA A 1 91 ? 33.860 3.818 -52.291 1.00 92.12 91 ALA A O 1
ATOM 739 N N . PRO A 1 92 ? 35.356 2.182 -51.949 1.00 89.94 92 PRO A N 1
ATOM 740 C CA . PRO A 1 92 ? 35.139 1.556 -53.252 1.00 89.94 92 PRO A CA 1
ATOM 741 C C . PRO A 1 92 ? 33.693 1.058 -53.392 1.00 89.94 92 PRO A C 1
ATOM 743 O O . PRO A 1 92 ? 33.104 0.569 -52.430 1.00 89.94 92 PRO A O 1
ATOM 746 N N . ARG A 1 93 ? 33.104 1.183 -54.592 1.00 80.56 93 ARG A N 1
ATOM 747 C CA . ARG A 1 93 ? 31.653 0.986 -54.819 1.00 80.56 93 ARG A CA 1
ATOM 748 C C . ARG A 1 93 ? 31.106 -0.346 -54.279 1.00 80.56 93 ARG A C 1
ATOM 750 O O . ARG A 1 93 ? 30.006 -0.345 -53.739 1.00 80.56 93 ARG A O 1
ATOM 757 N N . GLY A 1 94 ? 31.856 -1.443 -54.422 1.00 85.00 94 GLY A N 1
ATOM 758 C CA . GLY A 1 94 ? 31.444 -2.768 -53.938 1.00 85.00 94 GLY A CA 1
ATOM 759 C C . GLY A 1 94 ? 31.444 -2.884 -52.410 1.00 85.00 94 GLY A C 1
ATOM 760 O O . GLY A 1 94 ? 30.466 -3.345 -51.827 1.00 85.00 94 GLY A O 1
ATOM 761 N N . GLU A 1 95 ? 32.504 -2.407 -51.752 1.00 91.06 95 GLU A N 1
ATOM 762 C CA . GLU A 1 95 ? 32.638 -2.467 -50.289 1.00 91.06 95 GLU A CA 1
ATOM 763 C C . GLU A 1 95 ? 31.698 -1.490 -49.576 1.00 91.06 95 GLU A C 1
ATOM 765 O O . GLU A 1 95 ? 31.127 -1.836 -48.547 1.00 91.06 95 GLU A O 1
ATOM 770 N N . GLU A 1 96 ? 31.474 -0.299 -50.139 1.00 92.25 96 GLU A N 1
ATOM 771 C CA . GLU A 1 96 ? 30.580 0.715 -49.562 1.00 92.25 96 GLU A CA 1
ATOM 772 C C . GLU A 1 96 ? 29.171 0.160 -49.311 1.00 92.25 96 GLU A C 1
ATOM 774 O O . GLU A 1 96 ? 28.622 0.317 -48.222 1.00 92.25 96 GLU A O 1
ATOM 779 N N . GLN A 1 97 ? 28.590 -0.518 -50.306 1.00 93.50 97 GLN A N 1
ATOM 780 C CA . GLN A 1 97 ? 27.236 -1.064 -50.198 1.00 93.50 97 GLN A CA 1
ATOM 781 C C . GLN A 1 97 ? 27.154 -2.230 -49.209 1.00 93.50 97 GLN A C 1
ATOM 783 O O . GLN A 1 97 ? 26.137 -2.394 -48.536 1.00 93.50 97 GLN A O 1
ATOM 788 N N . ALA A 1 98 ? 28.193 -3.064 -49.134 1.00 95.06 98 ALA A N 1
ATOM 789 C CA . ALA A 1 98 ? 28.249 -4.163 -48.175 1.00 95.06 98 ALA A CA 1
ATOM 790 C C . ALA A 1 98 ? 28.343 -3.627 -46.741 1.00 95.06 98 ALA A C 1
ATOM 792 O O . ALA A 1 98 ? 27.469 -3.921 -45.925 1.00 95.06 98 ALA A O 1
ATOM 793 N N . LEU A 1 99 ? 29.322 -2.755 -46.483 1.00 95.88 99 LEU A N 1
ATOM 794 C CA . LEU A 1 99 ? 29.554 -2.168 -45.166 1.00 95.88 99 LEU A CA 1
ATOM 795 C C . LEU A 1 99 ? 28.345 -1.343 -44.701 1.00 95.88 99 LEU A C 1
ATOM 797 O O . LEU A 1 99 ? 27.963 -1.428 -43.540 1.00 95.88 99 LEU A O 1
ATOM 801 N N . TRP A 1 100 ? 27.702 -0.573 -45.590 1.00 95.50 100 TRP A N 1
ATOM 802 C CA . TRP A 1 100 ? 26.512 0.202 -45.224 1.00 95.50 100 TRP A CA 1
ATOM 803 C C . TRP A 1 100 ? 25.329 -0.683 -44.828 1.00 95.50 100 TRP A C 1
ATOM 805 O O . TRP A 1 100 ? 24.668 -0.403 -43.828 1.00 95.50 100 TRP A O 1
ATOM 815 N N . ARG A 1 101 ? 25.053 -1.749 -45.593 1.00 96.19 101 ARG A N 1
ATOM 816 C CA . ARG A 1 101 ? 23.959 -2.682 -45.274 1.00 96.19 101 ARG A CA 1
ATOM 817 C C . ARG A 1 101 ? 24.166 -3.320 -43.906 1.00 96.19 101 ARG A C 1
ATOM 819 O O . ARG A 1 101 ? 23.227 -3.384 -43.119 1.00 96.19 101 ARG A O 1
ATOM 826 N N . GLU A 1 102 ? 25.387 -3.756 -43.626 1.00 96.88 102 GLU A N 1
ATOM 827 C CA . GLU A 1 102 ? 25.740 -4.372 -42.353 1.00 96.88 102 GLU A CA 1
ATOM 828 C C . GLU A 1 102 ? 25.665 -3.378 -41.192 1.00 96.88 102 GLU A C 1
ATOM 830 O O . GLU A 1 102 ? 24.970 -3.633 -40.209 1.00 96.88 102 GLU A O 1
ATOM 835 N N . PHE A 1 103 ? 26.287 -2.206 -41.339 1.00 97.69 103 PHE A N 1
ATOM 836 C CA . PHE A 1 103 ? 26.258 -1.151 -40.330 1.00 97.69 103 PHE A CA 1
ATOM 837 C C . PHE A 1 103 ? 24.828 -0.721 -39.987 1.00 97.69 103 PHE A C 1
ATOM 839 O O . PHE A 1 103 ? 24.466 -0.610 -38.813 1.00 97.69 103 PHE A O 1
ATOM 846 N N . ARG A 1 104 ? 23.992 -0.516 -41.013 1.00 96.81 104 ARG A N 1
ATOM 847 C CA . ARG A 1 104 ? 22.586 -0.147 -40.837 1.00 96.81 104 ARG A CA 1
ATOM 848 C C . ARG A 1 104 ? 21.812 -1.245 -40.117 1.00 96.81 104 ARG A C 1
ATOM 850 O O . ARG A 1 104 ? 21.134 -0.935 -39.146 1.00 96.81 104 ARG A O 1
ATOM 857 N N . ARG A 1 105 ? 21.967 -2.509 -40.528 1.00 98.06 105 ARG A N 1
ATOM 858 C CA . ARG A 1 105 ? 21.320 -3.656 -39.868 1.00 98.06 105 ARG A CA 1
ATOM 859 C C . ARG A 1 105 ? 21.642 -3.699 -38.372 1.00 98.06 105 ARG A C 1
ATOM 861 O O . ARG A 1 105 ? 20.744 -3.929 -37.570 1.00 98.06 105 ARG A O 1
ATOM 868 N N . LEU A 1 106 ? 22.899 -3.472 -37.992 1.00 97.62 106 LEU A N 1
ATOM 869 C CA . LEU A 1 106 ? 23.317 -3.466 -36.585 1.00 97.62 106 LEU A CA 1
ATOM 870 C C . LEU A 1 106 ? 22.716 -2.302 -35.806 1.00 97.62 106 LEU A C 1
ATOM 872 O O . LEU A 1 106 ? 22.222 -2.495 -34.698 1.00 97.62 106 LEU A O 1
ATOM 876 N N . CYS A 1 107 ? 22.717 -1.104 -36.391 1.00 97.25 107 CYS A N 1
ATOM 877 C CA . CYS A 1 107 ? 22.063 0.049 -35.781 1.00 97.25 107 CYS A CA 1
ATOM 878 C C . CYS A 1 107 ? 20.566 -0.219 -35.578 1.00 97.25 107 CYS A C 1
ATOM 880 O O . CYS A 1 107 ? 20.069 -0.026 -34.472 1.00 97.25 107 CYS A O 1
ATOM 882 N N . ASP A 1 108 ? 19.874 -0.723 -36.603 1.00 97.69 108 ASP A N 1
ATOM 883 C CA . ASP A 1 108 ? 18.444 -1.045 -36.546 1.00 97.69 108 ASP A CA 1
ATOM 884 C C . ASP A 1 108 ? 18.150 -2.069 -35.433 1.00 97.69 108 ASP A C 1
ATOM 886 O O . ASP A 1 108 ? 17.207 -1.886 -34.665 1.00 97.69 108 ASP A O 1
ATOM 890 N N . GLN A 1 109 ? 19.000 -3.091 -35.262 1.00 97.38 109 GLN A N 1
ATOM 891 C CA . GLN A 1 109 ? 18.888 -4.057 -34.160 1.00 97.38 109 GLN A CA 1
ATOM 892 C C . GLN A 1 109 ? 19.065 -3.410 -32.778 1.00 97.38 109 GLN A C 1
ATOM 894 O O . GLN A 1 109 ? 18.302 -3.710 -31.861 1.00 97.38 109 GLN A O 1
ATOM 899 N N . ILE A 1 110 ? 20.030 -2.500 -32.617 1.00 96.81 110 ILE A N 1
ATOM 900 C CA . ILE A 1 110 ? 20.246 -1.780 -31.351 1.00 96.81 11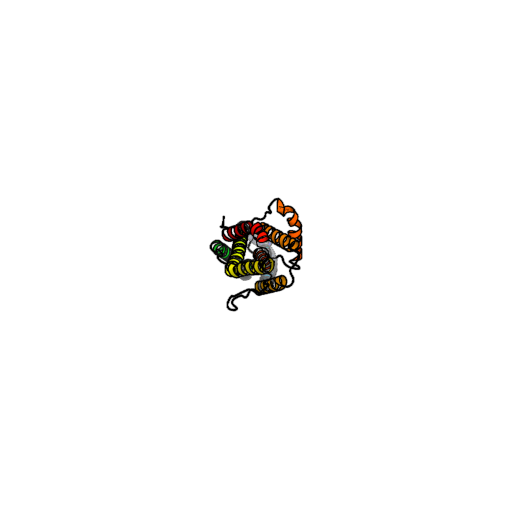0 ILE A CA 1
ATOM 901 C C . ILE A 1 110 ? 19.019 -0.928 -30.986 1.00 96.81 110 ILE A C 1
ATOM 903 O O . ILE A 1 110 ? 18.583 -0.945 -29.834 1.00 96.81 110 ILE A O 1
ATOM 907 N N . PHE A 1 111 ? 18.446 -0.196 -31.948 1.00 96.19 111 PHE A N 1
ATOM 908 C CA . PHE A 1 111 ? 17.244 0.607 -31.700 1.00 96.19 111 PHE A CA 1
ATOM 909 C C . PHE A 1 111 ? 16.021 -0.261 -31.410 1.00 96.19 111 PHE A C 1
ATOM 911 O O . PHE A 1 111 ? 15.305 0.035 -30.457 1.00 96.19 111 PHE A O 1
ATOM 918 N N . ALA A 1 112 ? 15.835 -1.359 -32.148 1.00 96.31 112 ALA A N 1
ATOM 919 C CA . ALA A 1 112 ? 14.750 -2.303 -31.898 1.00 96.31 112 ALA A CA 1
ATOM 920 C C . ALA A 1 112 ? 14.811 -2.890 -30.477 1.00 96.31 112 ALA A C 1
ATOM 922 O O . ALA A 1 112 ? 13.782 -2.997 -29.817 1.00 96.31 112 ALA A O 1
ATOM 923 N N . LEU A 1 113 ? 16.009 -3.207 -29.967 1.00 94.31 113 LEU A N 1
ATOM 924 C CA . LEU A 1 113 ? 16.185 -3.673 -28.587 1.00 94.31 113 LEU A CA 1
ATOM 925 C C . LEU A 1 113 ? 15.791 -2.613 -27.549 1.00 94.31 113 LEU A C 1
ATOM 927 O O . LEU A 1 113 ? 15.135 -2.942 -26.562 1.00 94.31 113 LEU A O 1
ATOM 931 N N . ARG A 1 114 ? 16.177 -1.347 -27.755 1.00 95.44 114 ARG A N 1
ATOM 932 C CA . ARG A 1 114 ? 15.763 -0.240 -26.877 1.00 95.44 114 ARG A CA 1
ATOM 933 C C . ARG A 1 114 ? 14.248 -0.074 -26.895 1.00 95.44 114 ARG A C 1
ATOM 935 O O . ARG A 1 114 ? 13.650 0.048 -25.832 1.00 95.44 114 ARG A O 1
ATOM 942 N N . ASP A 1 115 ? 13.651 -0.050 -28.081 1.00 95.50 115 ASP A N 1
ATOM 943 C CA . ASP A 1 115 ? 12.215 0.183 -28.241 1.00 95.50 115 ASP A CA 1
ATOM 944 C C . ASP A 1 115 ? 11.407 -0.947 -27.601 1.00 95.50 115 ASP A C 1
ATOM 946 O O . ASP A 1 115 ? 10.526 -0.667 -26.794 1.00 95.50 115 ASP A O 1
ATOM 950 N N . ALA A 1 116 ? 11.812 -2.205 -27.804 1.00 94.69 116 ALA A N 1
ATOM 951 C CA . ALA A 1 116 ? 11.198 -3.352 -27.140 1.00 94.69 116 ALA A CA 1
ATOM 952 C C . ALA A 1 116 ? 11.267 -3.261 -25.603 1.00 94.69 116 ALA A C 1
ATOM 954 O O . ALA A 1 116 ? 10.267 -3.496 -24.930 1.00 94.69 116 ALA A O 1
ATOM 955 N N . GLN A 1 117 ? 12.418 -2.879 -25.032 1.00 93.44 117 GLN A N 1
ATOM 956 C CA . GLN A 1 117 ? 12.534 -2.679 -23.579 1.00 93.44 117 GLN A CA 1
ATOM 957 C C . GLN A 1 117 ? 11.647 -1.535 -23.085 1.00 93.44 117 GLN A C 1
ATOM 959 O O . GLN A 1 117 ? 11.038 -1.620 -22.020 1.00 93.44 117 GLN A O 1
ATOM 964 N N . ARG A 1 118 ? 11.567 -0.446 -23.850 1.00 93.69 118 ARG A N 1
ATOM 965 C CA . ARG A 1 118 ? 10.756 0.719 -23.495 1.00 93.69 118 ARG A CA 1
ATOM 966 C C . ARG A 1 118 ? 9.267 0.387 -23.506 1.00 93.69 118 ARG A C 1
ATOM 968 O O . ARG A 1 118 ? 8.554 0.809 -22.596 1.00 93.69 118 ARG A O 1
ATOM 975 N N . ASP A 1 119 ? 8.831 -0.381 -24.497 1.00 94.81 119 ASP A N 1
ATOM 976 C CA . ASP A 1 119 ? 7.455 -0.845 -24.636 1.00 94.81 119 ASP A CA 1
ATOM 977 C C . ASP A 1 119 ? 7.078 -1.823 -23.519 1.00 94.81 119 ASP A C 1
ATOM 979 O O . ASP A 1 119 ? 6.030 -1.645 -22.898 1.00 94.81 119 ASP A O 1
ATOM 983 N N . ASP A 1 120 ? 7.952 -2.778 -23.182 1.00 94.44 120 ASP A N 1
ATOM 984 C CA . ASP A 1 120 ? 7.750 -3.693 -22.049 1.00 94.44 120 ASP A CA 1
ATOM 985 C C . ASP A 1 120 ? 7.625 -2.926 -20.721 1.00 94.44 120 ASP A C 1
ATOM 987 O O . ASP A 1 120 ? 6.643 -3.077 -19.988 1.00 94.44 120 ASP A O 1
ATOM 991 N N . HIS A 1 121 ? 8.544 -1.997 -20.442 1.00 92.50 121 HIS A N 1
ATOM 992 C CA . HIS A 1 121 ? 8.455 -1.151 -19.250 1.00 92.50 121 HIS A CA 1
ATOM 993 C C . HIS A 1 121 ? 7.179 -0.300 -19.224 1.00 92.50 121 HIS A C 1
ATOM 995 O O . HIS A 1 121 ? 6.554 -0.148 -18.168 1.00 92.50 121 HIS A O 1
ATOM 1001 N N . ALA A 1 122 ? 6.765 0.253 -20.368 1.00 92.56 122 ALA A N 1
ATOM 1002 C CA . ALA A 1 122 ? 5.525 1.013 -20.477 1.00 92.56 122 ALA A CA 1
ATOM 1003 C C . ALA A 1 122 ? 4.291 0.126 -20.246 1.00 92.56 122 ALA A C 1
ATOM 1005 O O . ALA A 1 122 ? 3.350 0.553 -19.573 1.00 92.56 122 ALA A O 1
ATOM 1006 N N . GLN A 1 123 ? 4.295 -1.109 -20.747 1.00 95.06 123 GLN A N 1
ATOM 1007 C CA . GLN A 1 123 ? 3.226 -2.079 -20.535 1.00 95.06 123 GLN A CA 1
ATOM 1008 C C . GLN A 1 123 ? 3.131 -2.493 -19.062 1.00 95.06 123 GLN A C 1
ATOM 1010 O O . GLN A 1 123 ? 2.045 -2.445 -18.486 1.00 95.06 123 GLN A O 1
ATOM 1015 N N . GLN A 1 124 ? 4.255 -2.799 -18.413 1.00 94.44 124 GLN A N 1
ATOM 1016 C CA . GLN A 1 124 ? 4.306 -3.110 -16.979 1.00 94.44 124 GLN A CA 1
ATOM 1017 C C . GLN A 1 124 ? 3.840 -1.928 -16.118 1.00 94.44 124 GLN A C 1
ATOM 1019 O O . GLN A 1 124 ? 3.113 -2.097 -15.137 1.00 94.44 124 GLN A O 1
ATOM 1024 N N . ALA A 1 125 ? 4.237 -0.706 -16.478 1.00 92.94 125 ALA A N 1
ATOM 1025 C CA . ALA A 1 125 ? 3.776 0.518 -15.828 1.00 92.94 125 ALA A CA 1
ATOM 1026 C C . ALA A 1 125 ? 2.253 0.703 -15.947 1.00 92.94 125 ALA A C 1
ATOM 1028 O O . ALA A 1 125 ? 1.595 1.022 -14.954 1.00 92.94 125 ALA A O 1
ATOM 1029 N N . ARG A 1 126 ? 1.684 0.468 -17.137 1.00 94.12 126 ARG A N 1
ATOM 1030 C CA . ARG A 1 126 ? 0.230 0.510 -17.367 1.00 94.12 126 ARG A CA 1
ATOM 1031 C C . ARG A 1 126 ? -0.499 -0.573 -16.576 1.00 94.12 126 ARG A C 1
ATOM 1033 O O . ARG A 1 126 ? -1.456 -0.250 -15.880 1.00 94.12 126 ARG A O 1
ATOM 1040 N N . GLY A 1 127 ? -0.001 -1.810 -16.600 1.00 96.00 127 GLY A N 1
ATOM 1041 C CA . GLY A 1 127 ? -0.586 -2.928 -15.857 1.00 96.00 127 GLY A CA 1
ATOM 1042 C C . GLY A 1 127 ? -0.650 -2.666 -14.350 1.00 96.00 127 GLY A C 1
ATOM 1043 O O . GLY A 1 127 ? -1.683 -2.903 -13.728 1.00 96.00 127 GLY A O 1
ATOM 1044 N N . ARG A 1 128 ? 0.403 -2.080 -13.764 1.00 95.69 128 ARG A N 1
ATOM 1045 C CA . ARG A 1 128 ? 0.405 -1.682 -12.344 1.00 95.69 128 ARG A CA 1
ATOM 1046 C C . ARG A 1 128 ? -0.621 -0.591 -12.029 1.00 95.69 128 ARG A C 1
ATOM 1048 O O . ARG A 1 128 ? -1.307 -0.680 -11.014 1.00 95.69 128 ARG A O 1
ATOM 1055 N N . LEU A 1 129 ? -0.774 0.410 -12.902 1.00 96.00 129 LEU A N 1
ATOM 1056 C CA . LEU A 1 129 ? -1.807 1.442 -12.742 1.00 96.00 129 LEU A CA 1
ATOM 1057 C C . LEU A 1 129 ? -3.222 0.864 -12.836 1.00 96.00 129 LEU A C 1
ATOM 1059 O O . LEU A 1 129 ? -4.095 1.249 -12.063 1.00 96.00 129 LEU A O 1
ATOM 1063 N N . GLU A 1 130 ? -3.463 -0.052 -13.767 1.00 96.94 130 GLU A N 1
ATOM 1064 C CA . GLU A 1 130 ? -4.759 -0.717 -13.907 1.00 96.94 130 GLU A CA 1
ATOM 1065 C C . GLU A 1 130 ? -5.074 -1.615 -12.709 1.00 96.94 130 GLU A C 1
ATOM 1067 O O . GLU A 1 130 ? -6.198 -1.588 -12.209 1.00 96.94 130 GLU A O 1
ATOM 1072 N N . ALA A 1 131 ? -4.090 -2.363 -12.205 1.00 97.69 131 ALA A N 1
ATOM 1073 C CA . ALA A 1 131 ? -4.242 -3.170 -10.998 1.00 97.69 131 ALA A CA 1
ATOM 1074 C C . ALA A 1 131 ? -4.574 -2.301 -9.776 1.00 97.69 131 ALA A C 1
ATOM 1076 O O . ALA A 1 131 ? -5.511 -2.613 -9.043 1.00 97.69 131 ALA A O 1
ATOM 1077 N N . MET A 1 132 ? -3.880 -1.169 -9.604 1.00 97.88 132 MET A N 1
ATOM 1078 C CA . MET A 1 132 ? -4.176 -0.231 -8.519 1.00 97.88 132 MET A CA 1
ATOM 1079 C C . MET A 1 132 ? -5.577 0.371 -8.667 1.00 97.88 132 MET A C 1
ATOM 1081 O O . MET A 1 132 ? -6.296 0.509 -7.683 1.00 97.88 132 MET A O 1
ATOM 1085 N N . GLN A 1 133 ? -5.999 0.700 -9.892 1.00 97.50 133 GLN A N 1
ATOM 1086 C CA . GLN A 1 133 ? -7.345 1.215 -10.147 1.00 97.50 133 GLN A CA 1
ATOM 1087 C C . GLN A 1 133 ? -8.416 0.191 -9.758 1.00 97.50 133 GLN A C 1
ATOM 1089 O O . GLN A 1 133 ? -9.337 0.525 -9.020 1.00 97.50 133 GLN A O 1
ATOM 1094 N N . LYS A 1 134 ? -8.253 -1.069 -10.178 1.00 98.19 134 LYS A N 1
ATOM 1095 C CA . LYS A 1 134 ? -9.161 -2.162 -9.802 1.00 98.19 134 LYS A CA 1
ATOM 1096 C C . LYS A 1 134 ? -9.216 -2.367 -8.291 1.00 98.19 134 LYS A C 1
ATOM 1098 O O . LYS A 1 134 ? -10.291 -2.607 -7.753 1.00 98.19 134 LYS A O 1
ATOM 1103 N N . LEU A 1 135 ? -8.075 -2.270 -7.609 1.00 98.12 135 LEU A N 1
ATOM 1104 C CA . LEU A 1 135 ? -8.008 -2.388 -6.155 1.00 98.12 135 LEU A CA 1
ATOM 1105 C C . LEU A 1 135 ? -8.762 -1.248 -5.456 1.00 98.12 135 LEU A C 1
ATOM 1107 O O . LEU A 1 135 ? -9.536 -1.514 -4.539 1.00 98.12 135 LEU A O 1
ATOM 1111 N N . ILE A 1 136 ? -8.579 -0.006 -5.920 1.00 98.31 136 ILE A N 1
ATOM 1112 C CA . ILE A 1 136 ? -9.325 1.162 -5.434 1.00 98.31 136 ILE A CA 1
ATOM 1113 C C . ILE A 1 136 ? -10.824 0.941 -5.617 1.00 98.31 136 ILE A C 1
ATOM 1115 O O . ILE A 1 136 ? -11.565 1.058 -4.650 1.00 98.31 136 ILE A O 1
ATOM 1119 N N . ASP A 1 137 ? -11.271 0.586 -6.823 1.00 98.12 137 ASP A N 1
ATOM 1120 C CA . ASP A 1 137 ? -12.702 0.437 -7.109 1.00 98.12 137 ASP A CA 1
ATOM 1121 C C . ASP A 1 137 ? -13.326 -0.726 -6.317 1.00 98.12 137 ASP A C 1
ATOM 1123 O O . ASP A 1 137 ? -14.447 -0.613 -5.824 1.00 98.12 137 ASP A O 1
ATOM 1127 N N . ARG A 1 138 ? -12.578 -1.819 -6.111 1.00 97.81 138 ARG A N 1
ATOM 1128 C CA . ARG A 1 138 ? -12.995 -2.944 -5.262 1.00 97.81 138 ARG A CA 1
ATOM 1129 C C . ARG A 1 138 ? -13.188 -2.523 -3.806 1.00 97.81 138 ARG A C 1
ATOM 1131 O O . ARG A 1 138 ? -14.199 -2.877 -3.206 1.00 97.81 138 ARG A O 1
ATOM 1138 N N . LEU A 1 139 ? -12.232 -1.786 -3.236 1.00 97.81 139 LEU A N 1
ATOM 1139 C CA . LEU A 1 139 ? -12.303 -1.354 -1.837 1.00 97.81 139 LEU A CA 1
ATOM 1140 C C . LEU A 1 139 ? -13.330 -0.227 -1.630 1.00 97.81 139 LEU A C 1
ATOM 1142 O O . LEU A 1 139 ? -13.937 -0.129 -0.564 1.00 97.81 139 LEU A O 1
ATOM 1146 N N . ASP A 1 140 ? -13.559 0.593 -2.656 1.00 97.31 140 ASP A N 1
ATOM 1147 C CA . ASP A 1 140 ? -14.604 1.619 -2.662 1.00 97.31 140 ASP A CA 1
ATOM 1148 C C . ASP A 1 140 ? -16.008 0.993 -2.639 1.00 97.31 140 ASP A C 1
ATOM 1150 O O . ASP A 1 140 ? -16.876 1.436 -1.890 1.00 97.31 140 ASP A O 1
ATOM 1154 N N . ALA A 1 141 ? -16.216 -0.097 -3.386 1.00 97.19 141 ALA A N 1
ATOM 1155 C CA . ALA A 1 141 ? -17.479 -0.837 -3.390 1.00 97.19 141 ALA A CA 1
ATOM 1156 C C . ALA A 1 141 ? -17.690 -1.702 -2.133 1.00 97.19 141 ALA A C 1
ATOM 1158 O O . ALA A 1 141 ? -18.824 -1.963 -1.737 1.00 97.19 141 ALA A O 1
ATOM 1159 N N . TRP A 1 142 ? -16.610 -2.167 -1.508 1.00 97.44 142 TRP A N 1
ATOM 1160 C CA . TRP A 1 142 ? -16.676 -2.981 -0.299 1.00 97.44 142 TRP A CA 1
ATOM 1161 C C . TRP A 1 142 ? -16.903 -2.123 0.947 1.00 97.44 142 TRP A C 1
ATOM 1163 O O . TRP A 1 142 ? -16.239 -1.104 1.132 1.00 97.44 142 TRP A O 1
ATOM 1173 N N . GLN A 1 143 ? -17.786 -2.570 1.841 1.00 95.06 143 GLN A N 1
ATOM 1174 C CA . GLN A 1 143 ? -17.939 -2.010 3.181 1.00 95.06 143 GLN A CA 1
ATOM 1175 C C . GLN A 1 143 ? -17.827 -3.120 4.233 1.00 95.06 143 GLN A C 1
ATOM 1177 O O . GLN A 1 143 ? -18.470 -4.159 4.071 1.00 95.06 143 GLN A O 1
ATOM 1182 N N . PRO A 1 144 ? -17.048 -2.917 5.309 1.00 96.06 144 PRO A N 1
ATOM 1183 C CA . PRO A 1 144 ? -16.978 -3.867 6.407 1.00 96.06 144 PRO A CA 1
ATOM 1184 C C . PRO A 1 144 ? -18.308 -3.893 7.163 1.00 96.06 144 PRO A C 1
ATOM 1186 O O . PRO A 1 144 ? -18.930 -2.847 7.387 1.00 96.06 144 PRO A O 1
ATOM 1189 N N . ALA A 1 145 ? -18.723 -5.091 7.561 1.00 94.56 145 ALA A N 1
ATOM 1190 C CA . ALA A 1 145 ? -19.929 -5.337 8.344 1.00 94.56 145 ALA A CA 1
ATOM 1191 C C . ALA A 1 145 ? -19.605 -5.777 9.776 1.00 94.56 145 ALA A C 1
ATOM 1193 O O . ALA A 1 145 ? -20.426 -5.575 10.665 1.00 94.56 145 ALA A O 1
ATOM 1194 N N . ARG A 1 146 ? -18.418 -6.353 9.999 1.00 94.06 146 ARG A N 1
ATOM 1195 C CA . ARG A 1 146 ? -17.923 -6.813 11.304 1.00 94.06 146 ARG A CA 1
ATOM 1196 C C . ARG A 1 146 ? -16.458 -6.437 11.495 1.00 94.06 146 ARG A C 1
ATOM 1198 O O . ARG A 1 146 ? -15.736 -6.242 10.516 1.00 94.06 146 ARG A O 1
ATOM 1205 N N . LEU A 1 147 ? -15.986 -6.405 12.739 1.00 91.69 147 LEU A N 1
ATOM 1206 C CA . LEU A 1 147 ? -14.579 -6.130 13.056 1.00 91.69 147 LEU A CA 1
ATOM 1207 C C . LEU A 1 147 ? -13.632 -7.148 12.398 1.00 91.69 147 LEU A C 1
ATOM 1209 O O . LEU A 1 147 ? -12.558 -6.783 11.925 1.00 91.69 147 LEU A O 1
ATOM 1213 N N . ALA A 1 148 ? -14.057 -8.412 12.292 1.00 94.00 1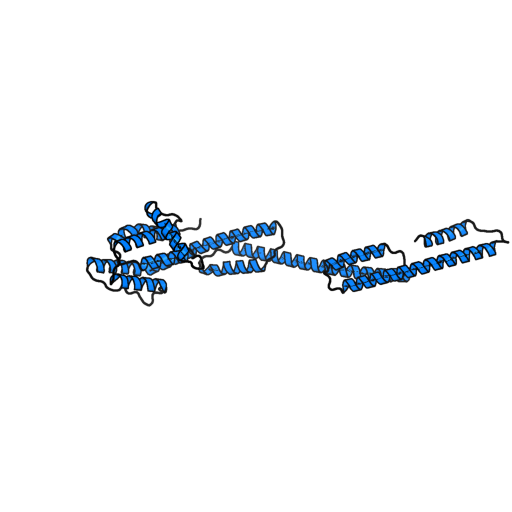48 ALA A N 1
ATOM 1214 C CA . ALA A 1 148 ? -13.293 -9.476 11.635 1.00 94.00 148 ALA A CA 1
ATOM 1215 C C . ALA A 1 148 ? -12.948 -9.168 10.163 1.00 94.00 148 ALA A C 1
ATOM 1217 O O . ALA A 1 148 ? -11.944 -9.664 9.646 1.00 94.00 148 ALA A O 1
ATOM 1218 N N . ASP A 1 149 ? -13.728 -8.308 9.501 1.00 95.94 149 ASP A N 1
ATOM 1219 C CA . ASP A 1 149 ? -13.484 -7.906 8.116 1.00 95.94 149 ASP A CA 1
ATOM 1220 C C . ASP A 1 149 ? -12.243 -6.991 7.979 1.00 95.94 149 ASP A C 1
ATOM 1222 O O . ASP A 1 149 ? -11.808 -6.692 6.865 1.00 95.94 149 ASP A O 1
ATOM 1226 N N . GLN A 1 150 ? -11.613 -6.580 9.091 1.00 95.38 150 GLN A N 1
ATOM 1227 C CA . GLN A 1 150 ? -10.328 -5.868 9.102 1.00 95.38 150 GLN A CA 1
ATOM 1228 C C . GLN A 1 150 ? -9.240 -6.601 8.301 1.00 95.38 150 GLN A C 1
ATOM 1230 O O . GLN A 1 150 ? -8.432 -5.953 7.633 1.00 95.38 150 GLN A O 1
ATOM 1235 N N . ALA A 1 151 ? -9.254 -7.937 8.293 1.00 96.25 151 ALA A N 1
ATOM 1236 C CA . ALA A 1 151 ? -8.297 -8.737 7.530 1.00 96.25 151 ALA A CA 1
ATOM 1237 C C . ALA A 1 151 ? -8.343 -8.449 6.015 1.00 96.25 151 ALA A C 1
ATOM 1239 O O . ALA A 1 151 ? -7.307 -8.486 5.346 1.00 96.25 151 ALA A O 1
ATOM 1240 N N . GLU A 1 152 ? -9.520 -8.122 5.471 1.00 96.88 152 GLU A N 1
ATOM 1241 C CA . GLU A 1 152 ? -9.680 -7.768 4.057 1.00 96.88 152 GLU A CA 1
ATOM 1242 C C . GLU A 1 152 ? -9.043 -6.406 3.751 1.00 96.88 152 GLU A C 1
ATOM 1244 O O . GLU A 1 152 ? -8.330 -6.262 2.754 1.00 96.88 152 GLU A O 1
ATOM 1249 N N . LEU A 1 153 ? -9.224 -5.422 4.641 1.00 97.69 153 LEU A N 1
ATOM 1250 C CA . LEU A 1 153 ? -8.567 -4.119 4.523 1.00 97.69 153 LEU A CA 1
ATOM 1251 C C . LEU A 1 153 ? -7.041 -4.263 4.582 1.00 97.69 153 LEU A C 1
ATOM 1253 O O . LEU A 1 153 ? -6.339 -3.703 3.741 1.00 97.69 153 LEU A O 1
ATOM 1257 N N . ASP A 1 154 ? -6.525 -5.051 5.525 1.00 97.31 154 ASP A N 1
ATOM 1258 C CA . ASP A 1 154 ? -5.085 -5.288 5.668 1.00 97.31 154 ASP A CA 1
ATOM 1259 C C . ASP A 1 154 ? -4.499 -6.015 4.447 1.00 97.31 154 ASP A C 1
ATOM 1261 O O . ASP A 1 154 ? -3.405 -5.684 3.982 1.00 97.31 154 ASP A O 1
ATOM 1265 N N . SER A 1 155 ? -5.236 -6.975 3.880 1.00 97.88 155 SER A N 1
ATOM 1266 C CA . SER A 1 155 ? -4.880 -7.633 2.618 1.00 97.88 155 SER A CA 1
ATOM 1267 C C . SER A 1 155 ? -4.820 -6.634 1.460 1.00 97.88 155 SER A C 1
ATOM 1269 O O . SER A 1 155 ? -3.855 -6.626 0.693 1.00 97.88 155 SER A O 1
ATOM 1271 N N . ALA A 1 156 ? -5.806 -5.741 1.356 1.00 97.88 156 ALA A N 1
ATOM 1272 C CA . ALA A 1 156 ? -5.854 -4.723 0.314 1.00 97.88 156 ALA A CA 1
ATOM 1273 C C . ALA A 1 156 ? -4.688 -3.719 0.429 1.00 97.88 156 ALA A C 1
ATOM 1275 O O . ALA A 1 156 ? -4.083 -3.367 -0.584 1.00 97.88 156 ALA A O 1
ATOM 1276 N N . ILE A 1 157 ? -4.310 -3.315 1.646 1.00 97.69 157 ILE A N 1
ATOM 1277 C CA . ILE A 1 157 ? -3.131 -2.467 1.901 1.00 97.69 157 ILE A CA 1
ATOM 1278 C C . ILE A 1 157 ? -1.851 -3.162 1.422 1.00 97.69 157 ILE A C 1
ATOM 1280 O O . ILE A 1 157 ? -1.104 -2.585 0.633 1.00 97.69 157 ILE A O 1
ATOM 1284 N N . LYS A 1 158 ? -1.652 -4.435 1.787 1.00 97.75 158 LYS A N 1
ATOM 1285 C CA . LYS A 1 158 ? -0.496 -5.227 1.329 1.00 97.75 158 LYS A CA 1
ATOM 1286 C C . LYS A 1 158 ? -0.439 -5.358 -0.196 1.00 97.75 158 LYS A C 1
ATOM 1288 O O . LYS A 1 158 ? 0.637 -5.261 -0.783 1.00 97.75 158 LYS A O 1
ATOM 1293 N N . GLN A 1 159 ? -1.585 -5.565 -0.849 1.00 97.38 159 GLN A N 1
ATOM 1294 C CA . GLN A 1 159 ? -1.666 -5.615 -2.313 1.00 97.38 159 GLN A CA 1
ATOM 1295 C C . GLN A 1 159 ? -1.282 -4.273 -2.947 1.00 97.38 159 GLN A C 1
ATOM 1297 O O . GLN A 1 159 ? -0.548 -4.261 -3.930 1.00 97.38 159 GLN A O 1
ATOM 1302 N N . SER A 1 160 ? -1.735 -3.151 -2.378 1.00 97.12 160 SER A N 1
ATOM 1303 C CA . SER A 1 160 ? -1.342 -1.807 -2.820 1.00 97.12 160 SER A CA 1
ATOM 1304 C C . SER A 1 160 ? 0.172 -1.613 -2.729 1.00 97.12 160 SER A C 1
ATOM 1306 O O . SER A 1 160 ? 0.786 -1.174 -3.701 1.00 97.12 160 SER A O 1
ATOM 1308 N N . ASP A 1 161 ? 0.786 -1.976 -1.601 1.00 96.25 161 ASP A N 1
ATOM 1309 C CA . ASP A 1 161 ? 2.230 -1.817 -1.389 1.00 96.25 161 ASP A CA 1
ATOM 1310 C C . ASP A 1 161 ? 3.053 -2.598 -2.425 1.00 96.25 161 ASP A C 1
ATOM 1312 O O . ASP A 1 161 ? 4.036 -2.081 -2.958 1.00 96.25 161 ASP A O 1
ATOM 1316 N N . ALA A 1 162 ? 2.594 -3.796 -2.805 1.00 96.31 162 ALA A N 1
ATOM 1317 C CA . ALA A 1 162 ? 3.225 -4.617 -3.840 1.00 96.31 162 ALA A CA 1
ATOM 1318 C C . ALA A 1 162 ? 3.150 -4.016 -5.260 1.00 96.31 162 ALA A C 1
ATOM 1320 O O . ALA A 1 162 ? 3.911 -4.420 -6.140 1.00 96.31 162 ALA A O 1
ATOM 1321 N N . LEU A 1 163 ? 2.253 -3.056 -5.514 1.00 95.00 163 LEU A N 1
ATOM 1322 C CA . LEU A 1 163 ? 2.124 -2.391 -6.817 1.00 95.00 163 LEU A CA 1
ATOM 1323 C C . LEU A 1 163 ? 3.083 -1.200 -6.985 1.00 95.00 163 LEU A C 1
ATOM 1325 O O . LEU A 1 163 ? 3.253 -0.702 -8.106 1.00 95.00 163 LEU A O 1
ATOM 1329 N N . TYR A 1 164 ? 3.726 -0.737 -5.910 1.00 89.75 164 TYR A N 1
ATOM 1330 C CA . TYR A 1 164 ? 4.677 0.371 -5.969 1.00 89.75 164 TYR A CA 1
ATOM 1331 C C . TYR A 1 164 ? 6.056 -0.059 -6.512 1.00 89.75 164 TYR A C 1
ATOM 1333 O O . TYR A 1 164 ? 6.476 -1.198 -6.329 1.00 89.75 164 TYR A O 1
ATOM 1341 N N . PRO A 1 165 ? 6.792 0.849 -7.191 1.00 92.31 165 PRO A N 1
ATOM 1342 C CA . PRO A 1 165 ? 6.455 2.253 -7.435 1.00 92.31 165 PRO A CA 1
ATOM 1343 C C . PRO A 1 165 ? 5.540 2.452 -8.653 1.00 92.31 165 PRO A C 1
ATOM 1345 O O . PRO A 1 165 ? 5.845 1.986 -9.751 1.00 92.31 165 PRO A O 1
ATOM 1348 N N . LEU A 1 166 ? 4.453 3.209 -8.493 1.00 92.06 166 LEU A N 1
ATOM 1349 C CA . LEU A 1 166 ? 3.586 3.597 -9.610 1.00 92.06 166 LEU A CA 1
ATOM 1350 C C . LEU A 1 166 ? 4.217 4.721 -10.457 1.00 92.06 166 LEU A C 1
ATOM 1352 O O . LEU A 1 166 ? 4.950 5.554 -9.917 1.00 92.06 166 LEU A O 1
ATOM 1356 N N . PRO A 1 167 ? 3.910 4.797 -11.767 1.00 92.38 167 PRO A N 1
ATOM 1357 C CA . PRO A 1 167 ? 4.360 5.891 -12.626 1.00 92.38 167 PRO A CA 1
ATOM 1358 C C . PRO A 1 167 ? 3.935 7.261 -12.077 1.00 92.38 167 PRO A C 1
ATOM 1360 O O . PRO A 1 167 ? 2.791 7.403 -11.640 1.00 92.38 167 PRO A O 1
ATOM 1363 N N . PRO A 1 168 ? 4.800 8.287 -12.102 1.00 91.62 168 PRO A N 1
ATOM 1364 C CA . PRO A 1 168 ? 4.442 9.615 -11.618 1.00 91.62 168 PRO A CA 1
ATOM 1365 C C . PRO A 1 168 ? 3.427 10.296 -12.546 1.00 91.62 168 PRO A C 1
ATOM 1367 O O . PRO A 1 168 ? 3.400 10.063 -13.754 1.00 91.62 168 PRO A O 1
ATOM 1370 N N . GLY A 1 169 ? 2.600 11.176 -11.982 1.00 93.81 169 GLY A N 1
ATOM 1371 C CA . GLY A 1 169 ? 1.642 11.983 -12.737 1.00 93.81 169 GLY A CA 1
ATOM 1372 C C . GLY A 1 169 ? 0.373 12.295 -11.948 1.00 93.81 169 GLY A C 1
ATOM 1373 O O . GLY A 1 169 ? 0.102 11.690 -10.911 1.00 93.81 169 GLY A O 1
ATOM 1374 N N . ARG A 1 170 ? -0.442 13.219 -12.477 1.00 95.25 170 ARG A N 1
ATOM 1375 C CA . ARG A 1 170 ? -1.694 13.666 -11.834 1.00 95.25 170 ARG A CA 1
ATOM 1376 C C . ARG A 1 170 ? -2.663 12.519 -11.542 1.00 95.25 170 ARG A C 1
ATOM 1378 O O . ARG A 1 170 ? -3.317 12.521 -10.506 1.00 95.25 170 ARG A O 1
ATOM 1385 N N . ARG A 1 171 ? -2.742 11.528 -12.438 1.00 93.62 171 ARG A N 1
ATOM 1386 C CA . ARG A 1 171 ? -3.591 10.340 -12.252 1.00 93.62 171 ARG A CA 1
ATOM 1387 C C . ARG A 1 171 ? -3.190 9.566 -10.996 1.00 93.62 171 ARG A C 1
ATOM 1389 O O . ARG A 1 171 ? -4.042 9.290 -10.164 1.00 93.62 171 ARG A O 1
ATOM 1396 N N . THR A 1 172 ? -1.905 9.261 -10.848 1.00 95.25 172 THR A N 1
ATOM 1397 C CA . THR A 1 172 ? -1.364 8.519 -9.701 1.00 95.25 172 THR A CA 1
ATOM 1398 C C . THR A 1 172 ? -1.557 9.278 -8.395 1.00 95.25 172 THR A C 1
ATOM 1400 O O . THR A 1 172 ? -1.906 8.682 -7.381 1.00 95.25 172 THR A O 1
ATOM 1403 N N . GLU A 1 173 ? -1.389 10.600 -8.414 1.00 95.38 173 GLU A N 1
ATOM 1404 C CA . GLU A 1 173 ? -1.669 11.444 -7.252 1.00 95.38 173 GLU A CA 1
ATOM 1405 C C . GLU A 1 173 ? -3.155 11.405 -6.860 1.00 95.38 173 GLU A C 1
ATOM 1407 O O . GLU A 1 173 ? -3.477 11.215 -5.688 1.00 95.38 173 GLU A O 1
ATOM 1412 N N . GLY A 1 174 ? -4.063 11.513 -7.835 1.00 97.19 174 GLY A N 1
ATOM 1413 C CA . GLY A 1 174 ? -5.502 11.375 -7.600 1.00 97.19 174 GLY A CA 1
ATOM 1414 C C . GLY A 1 174 ? -5.881 9.999 -7.045 1.00 97.19 174 GLY A C 1
ATOM 1415 O O . GLY A 1 174 ? -6.648 9.913 -6.089 1.00 97.19 174 GLY A O 1
ATOM 1416 N N . MET A 1 175 ? -5.295 8.930 -7.591 1.00 96.69 175 MET A N 1
ATOM 1417 C CA . MET A 1 175 ? -5.483 7.561 -7.101 1.00 96.69 175 MET A CA 1
ATOM 1418 C C . MET A 1 175 ? -5.003 7.402 -5.658 1.00 96.69 175 MET A C 1
ATOM 1420 O O . MET A 1 175 ? -5.727 6.829 -4.852 1.00 96.69 175 MET A O 1
ATOM 1424 N N . ARG A 1 176 ? -3.834 7.958 -5.313 1.00 96.44 176 ARG A N 1
ATOM 1425 C CA . ARG A 1 176 ? -3.310 7.943 -3.941 1.00 96.44 176 ARG A CA 1
ATOM 1426 C C . ARG A 1 176 ? -4.265 8.643 -2.976 1.00 96.44 176 ARG A C 1
ATOM 1428 O O . ARG A 1 176 ? -4.661 8.047 -1.987 1.00 96.44 176 ARG A O 1
ATOM 1435 N N . ARG A 1 177 ? -4.712 9.860 -3.306 1.00 97.56 177 ARG A N 1
ATOM 1436 C CA . ARG A 1 177 ? -5.668 10.602 -2.465 1.00 97.56 177 ARG A CA 1
ATOM 1437 C C . ARG A 1 177 ? -6.977 9.835 -2.268 1.00 97.56 177 ARG A C 1
ATOM 1439 O O . ARG A 1 177 ? -7.493 9.787 -1.156 1.00 97.56 177 ARG A O 1
ATOM 1446 N N . ARG A 1 178 ? -7.511 9.231 -3.337 1.00 97.88 178 ARG A N 1
ATOM 1447 C CA . ARG A 1 178 ? -8.741 8.427 -3.272 1.00 97.88 178 ARG A CA 1
ATOM 1448 C C . ARG A 1 178 ? -8.536 7.176 -2.411 1.00 97.88 178 ARG A C 1
ATOM 1450 O O . ARG A 1 178 ? -9.370 6.895 -1.561 1.00 97.88 178 ARG A O 1
ATOM 1457 N N . TRP A 1 179 ? -7.414 6.478 -2.581 1.00 97.88 179 TRP A N 1
ATOM 1458 C CA . TRP A 1 179 ? -7.030 5.316 -1.777 1.00 97.88 179 TRP A CA 1
ATOM 1459 C C . TRP A 1 179 ? -6.908 5.643 -0.285 1.00 97.88 179 TRP A C 1
ATOM 1461 O O . TRP A 1 179 ? -7.525 4.971 0.538 1.00 97.88 179 TRP A O 1
ATOM 1471 N N . ASP A 1 180 ? -6.192 6.714 0.058 1.00 97.44 180 ASP A N 1
ATOM 1472 C CA . ASP A 1 180 ? -6.016 7.156 1.445 1.00 97.44 180 ASP A CA 1
ATOM 1473 C C . ASP A 1 180 ? -7.364 7.529 2.085 1.00 97.44 180 ASP A C 1
ATOM 1475 O O . ASP A 1 180 ? -7.639 7.170 3.233 1.00 97.44 180 ASP A O 1
ATOM 1479 N N . GLY A 1 181 ? -8.236 8.201 1.324 1.00 98.00 181 GLY A N 1
ATOM 1480 C CA . GLY A 1 181 ? -9.599 8.523 1.745 1.00 98.00 181 GLY A CA 1
ATOM 1481 C C . GLY A 1 181 ? -10.441 7.277 2.025 1.00 98.00 181 GLY A C 1
ATOM 1482 O O . GLY A 1 181 ? -11.080 7.197 3.076 1.00 98.00 181 GLY A O 1
ATOM 1483 N N . ILE A 1 182 ? -10.394 6.281 1.133 1.00 98.12 182 ILE A N 1
ATOM 1484 C CA . ILE A 1 182 ? -11.094 5.004 1.320 1.00 98.12 182 ILE A CA 1
ATOM 1485 C C . ILE A 1 182 ? -10.560 4.291 2.563 1.00 98.12 182 ILE A C 1
ATOM 1487 O O . ILE A 1 182 ? -11.353 3.942 3.433 1.00 98.12 182 ILE A O 1
ATOM 1491 N N . ILE A 1 183 ? -9.240 4.122 2.708 1.00 98.06 183 ILE A N 1
ATOM 1492 C CA . ILE A 1 183 ? -8.650 3.467 3.889 1.00 98.06 183 ILE A CA 1
ATOM 1493 C C . ILE A 1 183 ? -9.117 4.147 5.171 1.00 98.06 183 ILE A C 1
ATOM 1495 O O . ILE A 1 183 ? -9.541 3.464 6.104 1.00 98.06 183 ILE A O 1
ATOM 1499 N N . ARG A 1 184 ? -9.054 5.482 5.229 1.00 97.56 184 ARG A N 1
ATOM 1500 C CA . ARG A 1 184 ? -9.489 6.238 6.405 1.00 97.56 184 ARG A CA 1
ATOM 1501 C C . ARG A 1 184 ? -10.952 5.946 6.737 1.00 97.56 184 ARG A C 1
ATOM 1503 O O . ARG A 1 184 ? -11.236 5.583 7.875 1.00 97.56 184 ARG A O 1
ATOM 1510 N N . ALA A 1 185 ? -11.842 6.031 5.750 1.00 97.06 185 ALA A N 1
ATOM 1511 C CA . ALA A 1 185 ? -13.263 5.749 5.940 1.00 97.06 185 ALA A CA 1
ATOM 1512 C C . ALA A 1 185 ? -13.516 4.299 6.395 1.00 97.06 185 ALA A C 1
ATOM 1514 O O . ALA A 1 185 ? -14.344 4.051 7.269 1.00 97.06 185 ALA A O 1
ATOM 1515 N N . ARG A 1 186 ? -12.784 3.320 5.845 1.00 97.06 186 ARG A N 1
ATOM 1516 C CA . ARG A 1 186 ? -12.916 1.904 6.233 1.00 97.06 186 ARG A CA 1
ATOM 1517 C C . ARG A 1 186 ? -12.400 1.634 7.643 1.00 97.06 186 ARG A C 1
ATOM 1519 O O . ARG A 1 186 ? -13.053 0.906 8.384 1.00 97.06 186 ARG A O 1
ATOM 1526 N N . ARG A 1 187 ? -11.280 2.246 8.041 1.00 95.38 187 ARG A N 1
ATOM 1527 C CA . ARG A 1 187 ? -10.760 2.162 9.417 1.00 95.38 187 ARG A CA 1
ATOM 1528 C C . ARG A 1 187 ? -11.727 2.765 10.425 1.00 95.38 187 ARG A C 1
ATOM 1530 O O . ARG A 1 187 ? -11.962 2.165 11.465 1.00 95.38 187 ARG A O 1
ATOM 1537 N N . GLU A 1 188 ? -12.304 3.920 10.107 1.00 93.31 188 GLU A N 1
ATOM 1538 C CA . GLU A 1 188 ? -13.304 4.566 10.958 1.00 93.31 188 GLU A CA 1
ATOM 1539 C C . GLU A 1 188 ? -14.549 3.688 11.124 1.00 93.31 188 GLU A C 1
ATOM 1541 O O . GLU A 1 188 ? -14.994 3.454 12.248 1.00 93.31 188 GLU A O 1
ATOM 1546 N N . ARG A 1 189 ? -15.044 3.104 10.027 1.00 93.81 189 ARG A N 1
ATOM 1547 C CA . ARG A 1 189 ? -16.163 2.159 10.076 1.00 93.81 189 ARG A CA 1
ATOM 1548 C C . ARG A 1 189 ? -15.846 0.916 10.914 1.00 93.81 189 ARG A C 1
ATOM 1550 O O . ARG A 1 189 ? -16.668 0.527 11.735 1.00 93.81 189 ARG A O 1
ATOM 1557 N N . LEU A 1 190 ? -14.672 0.307 10.734 1.00 94.56 190 LEU A N 1
ATOM 1558 C CA . LEU A 1 190 ? -14.232 -0.845 11.533 1.00 94.56 190 LEU A CA 1
ATOM 1559 C C . LEU A 1 190 ? -14.113 -0.500 13.021 1.00 94.56 190 LEU A C 1
ATOM 1561 O O . LEU A 1 190 ? -14.519 -1.299 13.857 1.00 94.56 190 LEU A O 1
ATOM 1565 N N . ALA A 1 191 ? -13.617 0.694 13.356 1.00 90.06 191 ALA A N 1
ATOM 1566 C CA . ALA A 1 191 ? -13.543 1.150 14.741 1.00 90.06 191 ALA A CA 1
ATOM 1567 C C . ALA A 1 191 ? -14.940 1.274 15.373 1.00 90.06 191 ALA A C 1
ATOM 1569 O O . ALA A 1 191 ? -15.140 0.808 16.491 1.00 90.06 191 ALA A O 1
ATOM 1570 N N . GLN A 1 192 ? -15.915 1.837 14.649 1.00 89.00 192 GLN A N 1
ATOM 1571 C CA . GLN A 1 192 ? -17.310 1.912 15.107 1.00 89.00 192 GLN A CA 1
ATOM 1572 C C . GLN A 1 192 ? -17.928 0.520 15.304 1.00 89.00 192 GLN A C 1
ATOM 1574 O O . GLN A 1 192 ? -18.576 0.273 16.318 1.00 89.00 192 GLN A O 1
ATOM 1579 N N . LEU A 1 193 ? -17.712 -0.396 14.353 1.00 92.25 193 LEU A N 1
ATOM 1580 C CA . LEU A 1 193 ? -18.206 -1.773 14.442 1.00 92.25 193 LEU A CA 1
ATOM 1581 C C . LEU A 1 193 ? -17.592 -2.517 15.627 1.00 92.25 193 LEU A C 1
ATOM 1583 O O . LEU A 1 193 ? -18.320 -3.143 16.386 1.00 92.25 193 LEU A O 1
ATOM 1587 N N . GLY A 1 194 ? -16.279 -2.389 15.832 1.00 92.12 194 GLY A N 1
ATOM 1588 C CA . GLY A 1 194 ? -15.604 -2.984 16.981 1.00 92.12 194 GLY A CA 1
ATOM 1589 C C . GLY A 1 194 ? -16.155 -2.466 18.308 1.00 92.12 194 GLY A C 1
ATOM 1590 O O . GLY A 1 194 ? -16.399 -3.254 19.210 1.00 92.12 194 GLY A O 1
ATOM 1591 N N . MET A 1 195 ? -16.408 -1.157 18.430 1.00 89.12 195 MET A N 1
ATOM 1592 C CA . MET A 1 195 ? -17.036 -0.596 19.635 1.00 89.12 195 MET A CA 1
ATOM 1593 C C . MET A 1 195 ? -18.433 -1.185 19.875 1.00 89.12 195 MET A C 1
ATOM 1595 O O . MET A 1 195 ? -18.751 -1.540 21.006 1.00 89.12 195 MET A O 1
ATOM 1599 N N . ARG A 1 196 ? -19.249 -1.315 18.821 1.00 89.62 196 ARG A N 1
ATOM 1600 C CA . ARG A 1 196 ? -20.597 -1.890 18.916 1.00 89.62 196 ARG A CA 1
ATOM 1601 C C . ARG A 1 196 ? -20.566 -3.358 19.335 1.00 89.62 196 ARG A C 1
ATOM 1603 O O . ARG A 1 196 ? -21.283 -3.718 20.260 1.00 89.62 196 ARG A O 1
ATOM 1610 N N . GLU A 1 197 ? -19.721 -4.172 18.703 1.00 91.56 197 GLU A N 1
ATOM 1611 C CA . GLU A 1 197 ? -19.589 -5.598 19.026 1.00 91.56 197 GLU A CA 1
ATOM 1612 C C . GLU A 1 197 ? -19.201 -5.815 20.498 1.00 91.56 197 GLU A C 1
ATOM 1614 O O . GLU A 1 197 ? -19.737 -6.710 21.144 1.00 91.56 197 GLU A O 1
ATOM 1619 N N . GLU A 1 198 ? -18.308 -4.992 21.062 1.00 91.56 198 GLU A N 1
ATOM 1620 C CA . GLU A 1 198 ? -17.948 -5.103 22.486 1.00 91.56 198 GLU A CA 1
ATOM 1621 C C . GLU A 1 198 ? -19.122 -4.764 23.417 1.00 91.56 198 GLU A C 1
ATOM 1623 O O . GLU A 1 198 ? -19.279 -5.388 24.467 1.00 91.56 198 GLU A O 1
ATOM 1628 N N . ILE A 1 199 ? -19.972 -3.806 23.039 1.00 91.06 199 ILE A N 1
ATOM 1629 C CA . ILE A 1 199 ? -21.155 -3.450 23.830 1.00 91.06 199 ILE A CA 1
ATOM 1630 C C . ILE A 1 199 ? -22.248 -4.509 23.696 1.00 91.06 199 ILE A C 1
ATOM 1632 O O . ILE A 1 199 ? -22.858 -4.869 24.697 1.00 91.06 199 ILE A O 1
ATOM 1636 N N . GLU A 1 200 ? -22.470 -5.056 22.501 1.00 89.94 200 GLU A N 1
ATOM 1637 C CA . GLU A 1 200 ? -23.401 -6.171 22.291 1.00 89.94 200 GLU A CA 1
ATOM 1638 C C . GLU A 1 200 ? -22.993 -7.389 23.134 1.00 89.94 200 GLU A C 1
ATOM 1640 O O . GLU A 1 200 ? -23.814 -7.901 23.894 1.00 89.94 200 GLU A O 1
ATOM 1645 N N . ARG A 1 201 ? -21.706 -7.765 23.124 1.00 90.06 201 ARG A N 1
ATOM 1646 C CA . ARG A 1 201 ? -21.169 -8.826 23.999 1.00 90.06 201 ARG A CA 1
ATOM 1647 C C . ARG A 1 201 ? -21.372 -8.526 25.484 1.00 90.06 201 ARG A C 1
ATOM 1649 O O . ARG A 1 201 ? -21.660 -9.420 26.272 1.00 90.06 201 ARG A O 1
ATOM 1656 N N . TRP A 1 202 ? -21.221 -7.271 25.900 1.00 89.62 202 TRP A N 1
ATOM 1657 C CA . TRP A 1 202 ? -21.502 -6.881 27.282 1.00 89.62 202 TRP A CA 1
ATOM 1658 C C . TRP A 1 202 ? -22.978 -7.037 27.648 1.00 89.62 202 TRP A C 1
ATOM 1660 O O . TRP A 1 202 ? -23.293 -7.528 28.732 1.00 89.62 202 TRP A O 1
ATOM 1670 N N . LEU A 1 203 ? -23.883 -6.659 26.744 1.00 88.75 203 LEU A N 1
ATOM 1671 C CA . LEU A 1 203 ? -25.323 -6.798 26.948 1.00 88.75 203 LEU A CA 1
ATOM 1672 C C . LEU A 1 203 ? -25.754 -8.270 27.031 1.00 88.75 203 LEU A C 1
ATOM 1674 O O . LEU A 1 203 ? -26.619 -8.590 27.844 1.00 88.75 203 LEU A O 1
ATOM 1678 N N . GLU A 1 204 ? -25.111 -9.177 26.288 1.00 89.44 204 GLU A N 1
ATOM 1679 C CA . GLU A 1 204 ? -25.319 -10.632 26.419 1.00 89.44 204 GLU A CA 1
ATOM 1680 C C . GLU A 1 204 ? -25.007 -11.144 27.836 1.00 89.44 204 GLU A C 1
ATOM 1682 O O . GLU A 1 204 ? -25.668 -12.053 28.340 1.00 89.44 204 GLU A O 1
ATOM 1687 N N . HIS A 1 205 ? -24.037 -10.526 28.513 1.00 89.50 205 HIS A N 1
ATOM 1688 C CA . HIS A 1 205 ? -23.638 -10.862 29.881 1.00 89.50 205 HIS A CA 1
ATOM 1689 C C . HIS A 1 205 ? -24.259 -9.945 30.943 1.00 89.50 205 HIS A C 1
ATOM 1691 O O . HIS A 1 205 ? -23.871 -9.996 32.114 1.00 89.50 205 HIS A O 1
ATOM 1697 N N . ARG A 1 206 ? -25.253 -9.123 30.579 1.00 89.31 206 ARG A N 1
ATOM 1698 C CA . ARG A 1 206 ? -25.868 -8.163 31.505 1.00 89.31 206 ARG A CA 1
ATOM 1699 C C . ARG A 1 206 ? -26.511 -8.837 32.717 1.00 89.31 206 ARG A C 1
ATOM 1701 O O . ARG A 1 206 ? -26.411 -8.315 33.824 1.00 89.31 206 ARG A O 1
ATOM 1708 N N . SER A 1 207 ? -27.093 -10.019 32.526 1.00 91.56 207 SER A N 1
ATOM 1709 C CA . SER A 1 207 ? -27.694 -10.814 33.603 1.00 91.56 207 SER A CA 1
ATOM 1710 C C . SER A 1 207 ? -26.690 -11.186 34.697 1.00 91.56 207 SER A C 1
ATOM 1712 O O . SER A 1 207 ? -27.035 -11.153 35.876 1.00 91.56 207 SER A O 1
ATOM 1714 N N . LEU A 1 208 ? -25.437 -11.477 34.331 1.00 93.44 208 LEU A N 1
ATOM 1715 C CA . LEU A 1 208 ? -24.367 -11.757 35.288 1.00 93.44 208 LEU A CA 1
ATOM 1716 C C . LEU A 1 208 ? -24.022 -10.512 36.112 1.00 93.44 208 LEU A C 1
ATOM 1718 O O . LEU A 1 208 ? -23.859 -10.591 37.329 1.00 93.44 208 LEU A O 1
ATOM 1722 N N . PHE A 1 209 ? -23.934 -9.350 35.462 1.00 94.12 209 PHE A N 1
ATOM 1723 C CA . PHE A 1 209 ? -23.682 -8.085 36.149 1.00 94.12 209 PHE A CA 1
ATOM 1724 C C . PHE A 1 209 ? -24.824 -7.712 37.105 1.00 94.12 209 PHE A C 1
ATOM 1726 O O . PHE A 1 209 ? -24.565 -7.328 38.246 1.00 94.12 209 PHE A O 1
ATOM 1733 N N . ASP A 1 210 ? -26.077 -7.876 36.678 1.00 93.94 210 ASP A N 1
ATOM 1734 C CA . ASP A 1 210 ? -27.245 -7.613 37.523 1.00 93.94 210 ASP A CA 1
ATOM 1735 C C . ASP A 1 210 ? -27.326 -8.609 38.702 1.00 93.94 210 ASP A C 1
ATOM 1737 O O . ASP A 1 210 ? -27.643 -8.205 39.822 1.00 93.94 210 ASP A O 1
ATOM 1741 N N . ALA A 1 211 ? -26.946 -9.879 38.503 1.00 94.88 211 ALA A N 1
ATOM 1742 C CA . ALA A 1 211 ? -26.831 -10.863 39.585 1.00 94.88 211 ALA A CA 1
ATOM 1743 C C . ALA A 1 211 ? -25.772 -10.459 40.625 1.00 94.88 211 ALA A C 1
ATOM 1745 O O . ALA A 1 211 ? -25.995 -10.597 41.829 1.00 94.88 211 ALA A O 1
ATOM 1746 N N . HIS A 1 212 ? -24.643 -9.898 40.184 1.00 96.19 212 HIS A N 1
ATOM 1747 C CA . HIS A 1 212 ? -23.655 -9.327 41.095 1.00 96.19 212 HIS A CA 1
ATOM 1748 C C . HIS A 1 212 ? -24.172 -8.120 41.871 1.00 96.19 212 HIS A C 1
ATOM 1750 O O . HIS A 1 212 ? -23.917 -8.045 43.067 1.00 96.19 212 HIS A O 1
ATOM 1756 N N . LEU A 1 213 ? -24.907 -7.203 41.238 1.00 95.31 213 LEU A N 1
ATOM 1757 C CA . LEU A 1 213 ? -25.516 -6.075 41.951 1.00 95.31 213 LEU A CA 1
ATOM 1758 C C . LEU A 1 213 ? -26.498 -6.553 43.033 1.00 95.31 213 LEU A C 1
ATOM 1760 O O . LEU A 1 213 ? -26.496 -6.018 44.139 1.00 95.31 213 LEU A O 1
ATOM 1764 N N . ALA A 1 214 ? -27.292 -7.588 42.744 1.00 94.31 214 ALA A N 1
ATOM 1765 C CA . ALA A 1 214 ? -28.203 -8.179 43.722 1.00 94.31 214 ALA A CA 1
ATOM 1766 C C . ALA A 1 214 ? -27.456 -8.838 44.896 1.00 94.31 214 ALA A C 1
ATOM 1768 O O . ALA A 1 214 ? -27.824 -8.633 46.053 1.00 94.31 214 ALA A O 1
ATOM 1769 N N . ALA A 1 215 ? -26.384 -9.588 44.617 1.00 95.00 215 ALA A N 1
ATOM 1770 C CA . ALA A 1 215 ? -25.554 -10.206 45.653 1.00 95.00 215 ALA A CA 1
ATOM 1771 C C . ALA A 1 215 ? -24.803 -9.168 46.505 1.00 95.00 215 ALA A C 1
ATOM 1773 O O . ALA A 1 215 ? -24.668 -9.340 47.716 1.00 95.00 215 ALA A O 1
ATOM 1774 N N . ASP A 1 216 ? -24.335 -8.077 45.893 1.00 95.44 216 ASP A N 1
ATOM 1775 C CA . ASP A 1 216 ? -23.686 -6.971 46.600 1.00 95.44 216 ASP A CA 1
ATOM 1776 C C . ASP A 1 216 ? -24.659 -6.308 47.594 1.00 95.44 216 ASP A C 1
ATOM 1778 O O . ASP A 1 216 ? -24.304 -6.117 48.759 1.00 95.44 216 ASP A O 1
ATOM 1782 N N . ALA A 1 217 ? -25.900 -6.040 47.168 1.00 92.12 217 ALA A N 1
ATOM 1783 C CA . ALA A 1 217 ? -26.948 -5.491 48.030 1.00 92.12 217 ALA A CA 1
ATOM 1784 C C . ALA A 1 217 ? -27.315 -6.447 49.181 1.00 92.12 217 ALA A C 1
ATOM 1786 O O . ALA A 1 217 ? -27.370 -6.026 50.335 1.00 92.12 217 ALA A O 1
ATOM 1787 N N . ALA A 1 218 ? -27.483 -7.746 48.904 1.00 92.12 218 ALA A N 1
ATOM 1788 C CA . ALA A 1 218 ? -27.763 -8.747 49.938 1.00 92.12 218 ALA A CA 1
ATOM 1789 C C . ALA A 1 218 ? -26.631 -8.848 50.979 1.00 92.12 218 ALA A C 1
ATOM 1791 O O . ALA A 1 218 ? -26.891 -8.932 52.181 1.00 92.12 218 ALA A O 1
ATOM 1792 N N . CYS A 1 219 ? -25.373 -8.775 50.542 1.00 92.62 219 CYS A N 1
ATOM 1793 C CA . CYS A 1 219 ? -24.217 -8.791 51.436 1.00 92.62 219 CYS A CA 1
ATOM 1794 C C . CYS A 1 219 ? -24.173 -7.548 52.337 1.00 92.62 219 CYS A C 1
ATOM 1796 O O . CYS A 1 219 ? -23.935 -7.673 53.536 1.00 92.62 219 CYS A O 1
ATOM 1798 N N . GLN A 1 220 ? -24.453 -6.360 51.793 1.00 89.31 220 GLN A N 1
ATOM 1799 C CA . GLN A 1 220 ? -24.395 -5.104 52.549 1.00 89.31 220 GLN A CA 1
ATOM 1800 C C . GLN A 1 220 ? -25.601 -4.886 53.477 1.00 89.31 220 GLN A C 1
ATOM 1802 O O . GLN A 1 220 ? -25.425 -4.382 54.584 1.00 89.31 220 GLN A O 1
ATOM 1807 N N . GLU A 1 221 ? -26.810 -5.259 53.051 1.00 89.88 221 GLU A N 1
ATOM 1808 C CA . GLU A 1 221 ? -28.047 -5.016 53.809 1.00 89.88 221 GLU A CA 1
ATOM 1809 C C . GLU A 1 221 ? -28.395 -6.163 54.766 1.00 89.88 221 GLU A C 1
ATOM 1811 O O . GLU A 1 221 ? -28.904 -5.928 55.861 1.00 89.88 221 GLU A O 1
ATOM 1816 N N . GLN A 1 222 ? -28.137 -7.408 54.354 1.00 88.50 222 GLN A N 1
ATOM 1817 C CA . GLN A 1 222 ? -28.582 -8.617 55.060 1.00 88.50 222 GLN A CA 1
ATOM 1818 C C . GLN A 1 222 ? -27.412 -9.434 55.628 1.00 88.50 222 GLN A C 1
ATOM 1820 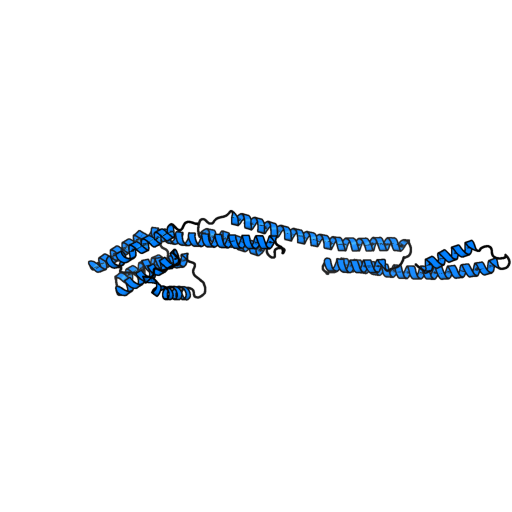O O . GLN A 1 222 ? -27.638 -10.402 56.352 1.00 88.50 222 GLN A O 1
ATOM 1825 N N . GLY A 1 223 ? -26.164 -9.072 55.306 1.00 87.12 223 GLY A N 1
ATOM 1826 C CA . GLY A 1 223 ? -24.969 -9.822 55.705 1.00 87.12 223 GLY A CA 1
ATOM 1827 C C . GLY A 1 223 ? -24.764 -11.134 54.937 1.00 87.12 223 GLY A C 1
ATOM 1828 O O . GLY A 1 223 ? -23.918 -11.940 55.326 1.00 87.12 223 GLY A O 1
ATOM 1829 N N . ILE A 1 224 ? -25.528 -11.375 53.864 1.00 89.19 224 ILE A N 1
ATOM 1830 C CA . ILE A 1 224 ? -25.466 -12.605 53.061 1.00 89.19 224 ILE A CA 1
ATOM 1831 C C . ILE A 1 224 ? -24.473 -12.403 51.912 1.00 89.19 224 ILE A C 1
ATOM 1833 O O . ILE A 1 224 ? -24.813 -11.867 50.860 1.00 89.19 224 ILE A O 1
ATOM 1837 N N . CYS A 1 225 ? -23.225 -12.819 52.118 1.00 88.88 225 CYS A N 1
ATOM 1838 C CA . CYS A 1 225 ? -22.130 -12.604 51.167 1.00 88.88 225 CYS A CA 1
ATOM 1839 C C . CYS A 1 225 ? -21.801 -13.879 50.378 1.00 88.88 225 CYS A C 1
ATOM 1841 O O . CYS A 1 225 ? -20.736 -14.474 50.545 1.00 88.88 225 CYS A O 1
ATOM 1843 N N . GLU A 1 226 ? -22.738 -14.306 49.532 1.00 90.06 226 GLU A N 1
ATOM 1844 C CA . GLU A 1 226 ? -22.576 -15.474 48.659 1.00 90.06 226 GLU A CA 1
ATOM 1845 C C . GLU A 1 226 ? -21.852 -15.124 47.352 1.00 90.06 226 GLU A C 1
ATOM 1847 O O . GLU A 1 226 ? -21.888 -13.986 46.867 1.00 90.06 226 GLU A O 1
ATOM 1852 N N . ASP A 1 227 ? -21.179 -16.119 46.772 1.00 93.75 227 ASP A N 1
ATOM 1853 C CA . ASP A 1 227 ? -20.568 -15.993 45.452 1.00 93.75 227 ASP A CA 1
ATOM 1854 C C . ASP A 1 227 ? -21.653 -16.076 44.374 1.00 93.75 227 ASP A C 1
ATOM 1856 O O . ASP A 1 227 ? -22.495 -16.975 44.377 1.00 93.75 227 ASP A O 1
ATOM 1860 N N . VAL A 1 228 ? -21.593 -15.170 43.400 1.00 93.88 228 VAL A N 1
ATOM 1861 C CA . VAL A 1 228 ? -22.412 -15.298 42.196 1.00 93.88 228 VAL A CA 1
ATOM 1862 C C . VAL A 1 228 ? -21.805 -16.394 41.343 1.00 93.88 228 VAL A C 1
ATOM 1864 O O . VAL A 1 228 ? -20.590 -16.424 41.148 1.00 93.88 228 VAL A O 1
ATOM 1867 N N . THR A 1 229 ? -22.650 -17.272 40.821 1.00 91.44 229 THR A N 1
ATOM 1868 C CA . THR A 1 229 ? -22.257 -18.309 39.867 1.00 91.44 229 THR A CA 1
ATOM 1869 C C . THR A 1 229 ? -22.720 -17.926 38.465 1.00 91.44 229 THR A C 1
ATOM 1871 O O . THR A 1 229 ? -23.659 -17.148 38.295 1.00 91.44 229 THR A O 1
ATOM 1874 N N . TYR A 1 230 ? -22.042 -18.453 37.452 1.00 87.19 230 TYR A N 1
ATOM 1875 C CA . TYR A 1 230 ? -22.440 -18.331 36.053 1.00 87.19 230 TYR A CA 1
ATOM 1876 C C . TYR A 1 230 ? -22.488 -19.721 35.424 1.00 87.19 230 TYR A C 1
ATOM 1878 O O . TYR A 1 230 ? -21.820 -20.642 35.896 1.00 87.19 230 TYR A O 1
ATOM 1886 N N . ASP A 1 231 ? -23.286 -19.882 34.370 1.00 82.44 231 ASP A N 1
ATOM 1887 C CA . ASP A 1 231 ? -23.348 -21.137 33.624 1.00 82.44 231 ASP A CA 1
ATOM 1888 C C . ASP A 1 231 ? -21.981 -21.412 32.970 1.00 82.44 231 ASP A C 1
ATOM 1890 O O . ASP A 1 231 ? -21.554 -20.609 32.140 1.00 82.44 231 ASP A O 1
ATOM 1894 N N . PRO A 1 232 ? -21.284 -22.522 33.272 1.00 75.75 232 PRO A N 1
ATOM 1895 C CA . PRO A 1 232 ? -20.017 -22.853 32.621 1.00 75.75 232 PRO A CA 1
ATOM 1896 C C . PRO A 1 232 ? -20.119 -22.984 31.093 1.00 75.75 232 PRO A C 1
ATOM 1898 O O . PRO A 1 232 ? -19.103 -22.882 30.409 1.00 75.75 232 PRO A O 1
ATOM 1901 N N . ALA A 1 233 ? -21.322 -23.207 30.550 1.00 72.50 233 ALA A N 1
ATOM 1902 C CA . ALA A 1 233 ? -21.570 -23.196 29.111 1.00 72.50 233 ALA A CA 1
ATOM 1903 C C . ALA A 1 233 ? -21.606 -21.778 28.507 1.00 72.50 233 ALA A C 1
ATOM 1905 O O . ALA A 1 233 ? -21.512 -21.633 27.287 1.00 72.50 233 ALA A O 1
ATOM 1906 N N . SER A 1 234 ? -21.713 -20.727 29.327 1.00 72.75 234 SER A N 1
ATOM 1907 C CA . SER A 1 234 ? -21.623 -19.343 28.861 1.00 72.75 234 SER A CA 1
ATOM 1908 C C . SER A 1 234 ? -20.177 -18.985 28.498 1.00 72.75 234 SER A C 1
ATOM 1910 O O . SER A 1 234 ? -19.232 -19.182 29.264 1.00 72.75 234 SER A O 1
ATOM 1912 N N . SER A 1 235 ? -19.987 -18.473 27.282 1.00 75.81 235 SER A N 1
ATOM 1913 C CA . SER A 1 235 ? -18.675 -18.193 26.697 1.00 75.81 235 SER A CA 1
ATOM 1914 C C . SER A 1 235 ? -18.072 -16.882 27.217 1.00 75.81 235 SER A C 1
ATOM 1916 O O . SER A 1 235 ? -17.909 -15.928 26.458 1.00 75.81 235 SER A O 1
ATOM 1918 N N . LEU A 1 236 ? -17.737 -16.814 28.509 1.00 84.31 236 LEU A N 1
ATOM 1919 C CA . LEU A 1 236 ? -17.016 -15.668 29.071 1.00 84.31 236 LEU A CA 1
ATOM 1920 C C . LEU A 1 236 ? -15.564 -15.636 28.579 1.00 84.31 236 LEU A C 1
ATOM 1922 O O . LEU A 1 236 ? -14.854 -16.648 28.617 1.00 84.31 236 LEU A O 1
ATOM 1926 N N . SER A 1 237 ? -15.101 -14.447 28.188 1.00 88.12 237 SER A N 1
ATOM 1927 C CA . SER A 1 237 ? -13.677 -14.203 27.952 1.00 88.12 237 SER A CA 1
ATOM 1928 C C . SER A 1 237 ? -12.873 -14.380 29.245 1.00 88.12 237 SER A C 1
ATOM 1930 O O . SER A 1 237 ? -13.403 -14.269 30.353 1.00 88.12 237 SER A O 1
ATOM 1932 N N . GLU A 1 238 ? -11.570 -14.634 29.116 1.00 90.62 238 GLU A N 1
ATOM 1933 C CA . GLU A 1 238 ? -10.669 -14.765 30.269 1.00 90.62 238 GLU A CA 1
ATOM 1934 C C . GLU A 1 238 ? -10.691 -13.513 31.161 1.00 90.62 238 GLU A C 1
ATOM 1936 O O . GLU A 1 238 ? -10.753 -13.612 32.382 1.00 90.62 238 GLU A O 1
ATOM 1941 N N . GLU A 1 239 ? -10.730 -12.324 30.562 1.00 91.94 239 GLU A N 1
ATOM 1942 C CA . GLU A 1 239 ? -10.763 -11.057 31.297 1.00 91.94 239 GLU A CA 1
ATOM 1943 C C . GLU A 1 239 ? -12.080 -10.848 32.055 1.00 91.94 239 GLU A C 1
ATOM 1945 O O . GLU A 1 239 ? -12.055 -10.383 33.195 1.00 91.94 239 GLU A O 1
ATOM 1950 N N . LEU A 1 240 ? -13.223 -11.214 31.456 1.00 91.56 240 LEU A N 1
ATOM 1951 C CA . LEU A 1 240 ? -14.521 -11.153 32.134 1.00 91.56 240 LEU A CA 1
ATOM 1952 C C . LEU A 1 240 ? -14.602 -12.173 33.270 1.00 91.56 240 LEU A C 1
ATOM 1954 O O . LEU A 1 240 ? -15.142 -11.856 34.328 1.00 91.56 240 LEU A O 1
ATOM 1958 N N . ARG A 1 241 ? -14.025 -13.368 33.089 1.00 92.88 241 ARG A N 1
ATOM 1959 C CA . ARG A 1 241 ? -13.926 -14.377 34.151 1.00 92.88 241 ARG A CA 1
ATOM 1960 C C . ARG A 1 241 ? -13.096 -13.864 35.327 1.00 92.88 241 ARG A C 1
ATOM 1962 O O . ARG A 1 241 ? -13.554 -13.925 36.463 1.00 92.88 241 ARG A O 1
ATOM 1969 N N . ASN A 1 242 ? -11.936 -13.272 35.051 1.00 94.50 242 ASN A N 1
ATOM 1970 C CA . ASN A 1 242 ? -11.091 -12.675 36.084 1.00 94.50 242 ASN A CA 1
ATOM 1971 C C . ASN A 1 242 ? -11.819 -11.535 36.819 1.00 94.50 242 ASN A C 1
ATOM 1973 O O . ASN A 1 242 ? -11.754 -11.446 38.042 1.00 94.50 242 ASN A O 1
ATOM 1977 N N . ALA A 1 243 ? -12.555 -10.684 36.095 1.00 95.88 243 ALA A N 1
ATOM 1978 C CA . ALA A 1 243 ? -13.358 -9.616 36.691 1.00 95.88 243 ALA A CA 1
ATOM 1979 C C . ALA A 1 243 ? -14.496 -10.150 37.582 1.00 95.88 243 ALA A C 1
ATOM 1981 O O . ALA A 1 243 ? -14.722 -9.634 38.678 1.00 95.88 243 ALA A O 1
ATOM 1982 N N . HIS A 1 244 ? -15.184 -11.201 37.135 1.00 94.75 244 HIS A N 1
ATOM 1983 C CA . HIS A 1 244 ? -16.212 -11.906 37.899 1.00 94.75 244 HIS A CA 1
ATOM 1984 C C . HIS A 1 244 ? -15.657 -12.470 39.218 1.00 94.75 244 HIS A C 1
ATOM 1986 O O . HIS A 1 244 ? -16.197 -12.200 40.296 1.00 94.75 244 HIS A O 1
ATOM 1992 N N . GLU A 1 245 ? -14.542 -13.201 39.146 1.00 94.25 245 GLU A N 1
ATOM 1993 C CA . GLU A 1 245 ? -13.860 -13.764 40.316 1.00 94.25 245 GLU A CA 1
ATOM 1994 C C . GLU A 1 245 ? -13.394 -12.661 41.272 1.00 94.25 245 GLU A C 1
ATOM 1996 O O . GLU A 1 245 ? -13.594 -12.757 42.486 1.00 94.25 245 GLU A O 1
ATOM 2001 N N . GLN A 1 246 ? -12.855 -11.565 40.730 1.00 95.94 246 GLN A N 1
ATOM 2002 C CA . GLN A 1 246 ? -12.436 -10.408 41.512 1.00 95.94 246 GLN A CA 1
ATOM 2003 C C . GLN A 1 246 ? -13.602 -9.776 42.281 1.00 95.94 246 GLN A C 1
ATOM 2005 O O . GLN A 1 246 ? -13.432 -9.438 43.453 1.00 95.94 246 GLN A O 1
ATOM 2010 N N . ARG A 1 247 ? -14.791 -9.644 41.677 1.00 96.06 247 ARG A N 1
ATOM 2011 C CA . ARG A 1 247 ? -15.963 -9.092 42.375 1.00 96.06 247 ARG A CA 1
ATOM 2012 C C . ARG A 1 247 ? -16.498 -10.026 43.456 1.00 96.06 247 ARG A C 1
ATOM 2014 O O . ARG A 1 247 ? -16.894 -9.549 44.517 1.00 96.06 247 ARG A O 1
ATOM 2021 N N . ASN A 1 248 ? -16.487 -11.342 43.227 1.00 95.38 248 ASN A N 1
ATOM 2022 C CA . ASN A 1 248 ? -16.806 -12.321 44.275 1.00 95.38 248 ASN A CA 1
ATOM 2023 C C . ASN A 1 248 ? -15.830 -12.211 45.458 1.00 95.38 248 ASN A C 1
ATOM 2025 O O . ASN A 1 248 ? -16.260 -12.135 46.608 1.00 95.38 248 ASN A O 1
ATOM 2029 N N . ALA A 1 249 ? -14.526 -12.107 45.188 1.00 94.31 249 ALA A N 1
ATOM 2030 C CA . ALA A 1 249 ? -13.519 -11.918 46.231 1.00 94.31 249 ALA A CA 1
ATOM 2031 C C . ALA A 1 249 ? -13.692 -10.584 46.982 1.00 94.31 249 ALA A C 1
ATOM 2033 O O . ALA A 1 249 ? -13.616 -10.558 48.212 1.00 94.31 249 ALA A O 1
ATOM 2034 N N . ALA A 1 250 ? -13.977 -9.492 46.264 1.00 94.19 250 ALA A N 1
ATOM 2035 C CA . ALA A 1 250 ? -14.205 -8.175 46.853 1.00 94.19 250 ALA A CA 1
ATOM 2036 C C . ALA A 1 250 ? -15.419 -8.159 47.794 1.00 94.19 250 ALA A C 1
ATOM 2038 O O . ALA A 1 250 ? -15.395 -7.463 48.798 1.00 94.19 250 ALA A O 1
ATOM 2039 N N . ARG A 1 251 ? -16.450 -8.978 47.553 1.00 93.69 251 ARG A N 1
ATOM 2040 C CA . ARG A 1 251 ? -17.588 -9.112 48.481 1.00 93.69 251 ARG A CA 1
ATOM 2041 C C . ARG A 1 251 ? -17.175 -9.619 49.869 1.00 93.69 251 ARG A C 1
ATOM 2043 O O . ARG A 1 251 ? -17.755 -9.208 50.866 1.00 93.69 251 ARG A O 1
ATOM 2050 N N . ARG A 1 252 ? -16.155 -10.481 49.940 1.00 89.94 252 ARG A N 1
ATOM 2051 C CA . ARG A 1 252 ? -15.628 -11.037 51.203 1.00 89.94 252 ARG A CA 1
ATOM 2052 C C . ARG A 1 252 ? -14.670 -10.084 51.914 1.00 89.94 252 ARG A C 1
ATOM 2054 O O . ARG A 1 252 ? -14.540 -10.149 53.132 1.00 89.94 252 ARG A O 1
ATOM 2061 N N . ASN A 1 253 ? -13.988 -9.230 51.155 1.00 90.50 253 ASN A N 1
ATOM 2062 C CA . ASN A 1 253 ? -13.089 -8.204 51.671 1.00 90.50 253 ASN A CA 1
ATOM 2063 C C . ASN A 1 253 ? -13.378 -6.864 50.972 1.00 90.50 253 ASN A C 1
ATOM 2065 O O . ASN A 1 253 ? -12.665 -6.506 50.025 1.00 90.50 253 ASN A O 1
ATOM 2069 N N . PRO A 1 254 ? -14.455 -6.166 51.380 1.00 90.62 254 PRO A N 1
ATOM 2070 C CA . PRO A 1 254 ? -14.962 -5.016 50.647 1.00 90.62 254 PRO A CA 1
ATOM 2071 C C . PRO A 1 254 ? -14.003 -3.825 50.725 1.00 90.62 254 PRO A C 1
ATOM 2073 O O . PRO A 1 254 ? -13.568 -3.465 51.823 1.00 90.62 254 PRO A O 1
ATOM 2076 N N . PRO A 1 255 ? -13.685 -3.175 49.589 1.00 92.38 255 PRO A N 1
ATOM 2077 C CA . PRO A 1 255 ? -13.029 -1.875 49.615 1.00 92.38 255 PRO A CA 1
ATOM 2078 C C . PRO A 1 255 ? -13.926 -0.815 50.283 1.00 92.38 255 PRO A C 1
ATOM 2080 O O . PRO A 1 255 ? -15.144 -1.002 50.390 1.00 92.38 255 PRO A O 1
ATOM 2083 N N . PRO A 1 256 ? -13.354 0.326 50.706 1.00 94.25 256 PRO A N 1
ATOM 2084 C CA . PRO A 1 256 ? -14.126 1.454 51.213 1.00 94.25 256 PRO A CA 1
ATOM 2085 C C . PRO A 1 256 ? -15.213 1.904 50.225 1.00 94.25 256 PRO A C 1
ATOM 2087 O O . PRO A 1 256 ? -14.982 1.992 49.019 1.00 94.25 256 PRO A O 1
ATOM 2090 N N . ALA A 1 257 ? -16.398 2.249 50.735 1.00 91.38 257 ALA A N 1
ATOM 2091 C CA . ALA A 1 257 ? -17.536 2.650 49.900 1.00 91.38 257 ALA A CA 1
ATOM 2092 C C . ALA A 1 257 ? -17.256 3.907 49.049 1.00 91.38 257 ALA A C 1
ATOM 2094 O O . ALA A 1 257 ? -17.770 4.039 47.935 1.00 91.38 257 ALA A O 1
ATOM 2095 N N . GLU A 1 258 ? -16.425 4.822 49.552 1.00 93.06 258 GLU A N 1
ATOM 2096 C CA . GLU A 1 258 ? -15.982 6.007 48.811 1.00 93.06 258 GLU A CA 1
ATOM 2097 C C . GLU A 1 258 ? -15.170 5.608 47.572 1.00 93.06 258 GLU A C 1
ATOM 2099 O O . GLU A 1 258 ? -15.504 6.025 46.466 1.00 93.06 258 GLU A O 1
ATOM 2104 N N . GLU A 1 259 ? -14.226 4.673 47.719 1.00 94.12 259 GLU A N 1
ATOM 2105 C CA . GLU A 1 259 ? -13.413 4.160 46.613 1.00 94.12 259 GLU A CA 1
ATOM 2106 C C . GLU A 1 259 ? -14.271 3.476 45.534 1.00 94.12 259 GLU A C 1
ATOM 2108 O O . GLU A 1 259 ? -14.033 3.645 44.337 1.00 94.12 259 GLU A O 1
ATOM 2113 N N . VAL A 1 260 ? -15.310 2.728 45.926 1.00 94.25 260 VAL A N 1
ATOM 2114 C CA . VAL A 1 260 ? -16.260 2.127 44.970 1.00 94.25 260 VAL A CA 1
ATOM 2115 C C . VAL A 1 260 ? -16.999 3.213 44.179 1.00 94.25 260 VAL A C 1
ATOM 2117 O O . VAL A 1 260 ? -17.130 3.106 42.959 1.00 94.25 260 VAL A O 1
ATOM 2120 N N . SER A 1 261 ? -17.436 4.281 44.850 1.00 93.62 261 SER A N 1
ATOM 2121 C CA . SER A 1 261 ? -18.161 5.398 44.224 1.00 93.62 261 SER A CA 1
ATOM 2122 C C . SER A 1 261 ? -17.270 6.186 43.256 1.00 93.62 261 SER A C 1
ATOM 2124 O O . SER A 1 261 ? -17.684 6.506 42.138 1.00 93.62 261 SER A O 1
ATOM 2126 N N . GLU A 1 262 ? -16.022 6.449 43.652 1.00 93.88 262 GLU A N 1
ATOM 2127 C CA . GLU A 1 262 ? -15.009 7.078 42.802 1.00 93.88 262 GLU A CA 1
ATOM 2128 C C . GLU A 1 262 ? -14.708 6.226 41.567 1.00 93.88 262 GLU A C 1
ATOM 2130 O O . GLU A 1 262 ? -14.683 6.745 40.449 1.00 93.88 262 GLU A O 1
ATOM 2135 N N . ARG A 1 263 ? -14.553 4.905 41.734 1.00 95.00 263 ARG A N 1
ATOM 2136 C CA . ARG A 1 263 ? -14.333 3.972 40.618 1.00 95.00 263 ARG A CA 1
ATOM 2137 C C . ARG A 1 263 ? -15.502 3.969 39.637 1.00 95.00 263 ARG A C 1
ATOM 2139 O O . ARG A 1 263 ? -15.265 4.029 38.433 1.00 95.00 263 ARG A O 1
ATOM 2146 N N . LEU A 1 264 ? -16.748 3.938 40.114 1.00 95.25 264 LEU A N 1
ATOM 2147 C CA . LEU A 1 264 ? -17.927 4.004 39.240 1.00 95.25 264 LEU A CA 1
ATOM 2148 C C . LEU A 1 264 ? -17.974 5.322 38.457 1.00 95.25 264 LEU A C 1
ATOM 2150 O O . LEU A 1 264 ? -18.152 5.306 37.237 1.00 95.25 264 LEU A O 1
ATOM 2154 N N . THR A 1 265 ? -17.720 6.444 39.136 1.00 94.38 265 THR A N 1
ATOM 2155 C CA . THR A 1 265 ? -17.645 7.778 38.519 1.00 94.38 265 THR A CA 1
ATOM 2156 C C . THR A 1 265 ? -16.557 7.821 37.445 1.00 94.38 265 THR A C 1
ATOM 2158 O O . THR A 1 265 ? -16.802 8.261 36.319 1.00 94.38 265 THR A O 1
ATOM 2161 N N . TYR A 1 266 ? -15.369 7.301 37.762 1.00 94.56 266 TYR A N 1
ATOM 2162 C CA . TYR A 1 266 ? -14.234 7.221 36.849 1.00 94.56 266 TYR A CA 1
ATOM 2163 C C . TYR A 1 266 ? -14.541 6.383 35.609 1.00 94.56 266 TYR A C 1
ATOM 2165 O O . TYR A 1 266 ? -14.324 6.838 34.487 1.00 94.56 266 TYR A O 1
ATOM 2173 N N . LEU A 1 267 ? -15.088 5.178 35.784 1.00 94.81 267 LEU A N 1
ATOM 2174 C CA . LEU A 1 267 ? -15.415 4.284 34.672 1.00 94.81 267 LEU A CA 1
ATOM 2175 C C . LEU A 1 267 ? -16.497 4.877 33.772 1.00 94.81 267 LEU A C 1
ATOM 2177 O O . LEU A 1 267 ? -16.399 4.787 32.548 1.00 94.81 267 LEU A O 1
ATOM 2181 N N . ARG A 1 268 ? -17.490 5.547 34.359 1.00 94.19 268 ARG A N 1
ATOM 2182 C CA . ARG A 1 268 ? -18.507 6.278 33.606 1.00 94.19 268 ARG A CA 1
ATOM 2183 C C . ARG A 1 268 ? -17.909 7.436 32.811 1.00 94.19 268 ARG A C 1
ATOM 2185 O O . ARG A 1 268 ? -18.257 7.620 31.646 1.00 94.19 268 ARG A O 1
ATOM 2192 N N . ALA A 1 269 ? -17.036 8.233 33.426 1.00 92.81 269 ALA A N 1
ATOM 2193 C CA . ALA A 1 269 ? -16.344 9.332 32.756 1.00 92.81 269 ALA A CA 1
ATOM 2194 C C . ALA A 1 269 ? -15.480 8.811 31.596 1.00 92.81 269 ALA A C 1
ATOM 2196 O O . ALA A 1 269 ? -15.551 9.333 30.484 1.00 92.81 269 ALA A O 1
ATOM 2197 N N . TYR A 1 270 ? -14.742 7.722 31.812 1.00 93.25 270 TYR A N 1
ATOM 2198 C CA . TYR A 1 270 ? -13.949 7.071 30.773 1.00 93.25 270 TYR A CA 1
ATOM 2199 C C . TYR A 1 270 ? -14.839 6.590 29.618 1.00 93.25 270 TYR A C 1
ATOM 2201 O O . TYR A 1 270 ? -14.595 6.937 28.462 1.00 93.25 270 TYR A O 1
ATOM 2209 N N . LEU A 1 271 ? -15.930 5.881 29.909 1.00 91.00 271 LEU A N 1
ATOM 2210 C CA . LEU A 1 271 ? -16.854 5.427 28.872 1.00 91.00 271 LEU A CA 1
ATOM 2211 C C . LEU A 1 271 ? -17.486 6.602 28.104 1.00 91.00 271 LEU A C 1
ATOM 2213 O O . LEU A 1 271 ? -17.590 6.539 26.882 1.00 91.00 271 LEU A O 1
ATOM 2217 N N . SER A 1 272 ? -17.819 7.707 28.782 1.00 90.38 272 SER A N 1
ATOM 2218 C CA . SER A 1 272 ? -18.282 8.949 28.140 1.00 90.38 272 SER A CA 1
ATOM 2219 C C . SER A 1 272 ? -17.242 9.530 27.186 1.00 90.38 272 SER A C 1
ATOM 2221 O O . SER A 1 272 ? -17.584 9.941 26.078 1.00 90.38 272 SER A O 1
ATOM 2223 N N . LEU A 1 273 ? -15.965 9.541 27.575 1.00 89.25 273 LEU A N 1
ATOM 2224 C CA . LEU A 1 273 ? -14.888 10.001 26.702 1.00 89.25 273 LEU A CA 1
ATOM 2225 C C . LEU A 1 273 ? -14.754 9.106 25.460 1.00 89.25 273 LEU A C 1
ATOM 2227 O O . LEU A 1 273 ? -14.565 9.620 24.358 1.00 89.25 273 LEU A O 1
ATOM 2231 N N . LEU A 1 274 ? -14.888 7.786 25.618 1.00 86.12 274 LEU A N 1
ATOM 2232 C CA . LEU A 1 274 ? -14.814 6.826 24.511 1.00 86.12 274 LEU A CA 1
ATOM 2233 C C . LEU A 1 274 ? -16.025 6.911 23.571 1.00 86.12 274 LEU A C 1
ATOM 2235 O O . LEU A 1 274 ? -15.856 6.798 22.356 1.00 86.12 274 LEU A O 1
ATOM 2239 N N . ALA A 1 275 ? -17.222 7.134 24.117 1.00 81.31 275 ALA A N 1
ATOM 2240 C CA . ALA A 1 275 ? -18.474 7.206 23.367 1.00 81.31 275 ALA A CA 1
ATOM 2241 C C . ALA A 1 275 ? -18.689 8.558 22.674 1.00 81.31 275 ALA A C 1
ATOM 2243 O O . ALA A 1 275 ? -19.058 8.609 21.504 1.00 81.31 275 ALA A O 1
ATOM 2244 N N . LEU A 1 276 ? -18.459 9.657 23.397 1.00 79.12 276 LEU A N 1
ATOM 2245 C CA . LEU A 1 276 ? -18.851 11.008 22.986 1.00 79.12 276 LEU A CA 1
ATOM 2246 C C . LEU A 1 276 ? -17.664 11.920 22.668 1.00 79.12 276 LEU A C 1
ATOM 2248 O O . LEU A 1 276 ? -17.866 13.037 22.195 1.00 79.12 276 LEU A O 1
ATOM 2252 N N . GLY A 1 277 ? -16.433 11.499 22.975 1.00 81.06 277 GLY A N 1
ATOM 2253 C CA . GLY A 1 277 ? -15.244 12.345 22.843 1.00 81.06 277 GLY A CA 1
ATOM 2254 C C . GLY A 1 277 ? -15.223 13.545 23.796 1.00 81.06 277 GLY A C 1
ATOM 2255 O O . GLY A 1 277 ? -14.370 14.417 23.657 1.00 81.06 277 GLY A O 1
ATOM 2256 N N . ARG A 1 278 ? -16.159 13.610 24.750 1.00 80.69 278 ARG A N 1
ATOM 2257 C CA . ARG A 1 278 ? -16.305 14.702 25.716 1.00 80.69 278 ARG A CA 1
ATOM 2258 C C . ARG A 1 278 ? -16.759 14.182 27.073 1.00 80.69 278 ARG A C 1
ATOM 2260 O O . ARG A 1 278 ? -17.442 13.160 27.170 1.00 80.69 278 ARG A O 1
ATOM 2267 N N . LEU A 1 279 ? -16.384 14.925 28.105 1.00 83.75 279 LEU A N 1
ATOM 2268 C CA . LEU A 1 279 ? -16.790 14.694 29.486 1.00 83.75 279 LEU A CA 1
ATOM 2269 C C . LEU A 1 279 ? -17.898 15.672 29.878 1.00 83.75 279 LEU A C 1
ATOM 2271 O O . LEU A 1 279 ? -18.069 16.720 29.254 1.00 83.75 279 LEU A O 1
ATOM 2275 N N . ARG A 1 280 ? -18.663 15.321 30.914 1.00 79.31 280 ARG A N 1
ATOM 2276 C CA . ARG A 1 280 ? -19.546 16.283 31.579 1.00 79.31 280 ARG A CA 1
ATOM 2277 C C . ARG A 1 280 ? -18.697 17.253 32.392 1.00 79.31 280 ARG A C 1
ATOM 2279 O O . ARG A 1 280 ? -17.641 16.869 32.878 1.00 79.31 280 ARG A O 1
ATOM 2286 N N . GLN A 1 281 ? -19.210 18.461 32.614 1.00 78.00 281 GLN A N 1
ATOM 2287 C CA . GLN A 1 281 ? -18.509 19.503 33.371 1.00 78.00 281 GLN A CA 1
ATOM 2288 C C . GLN A 1 281 ? -18.038 19.019 34.757 1.00 78.00 281 GLN A C 1
ATOM 2290 O O . GLN A 1 281 ? -16.937 19.327 35.193 1.00 78.00 281 GLN A O 1
ATOM 2295 N N . GLN A 1 282 ? -18.846 18.192 35.423 1.00 79.88 282 GLN A N 1
ATOM 2296 C CA . GLN A 1 282 ? -18.526 17.599 36.727 1.00 79.88 282 GLN A CA 1
ATOM 2297 C C . GLN A 1 282 ? -17.408 16.538 36.697 1.00 79.88 282 GLN A C 1
ATOM 2299 O O . GLN A 1 282 ? -16.828 16.248 37.736 1.00 79.88 282 GLN A O 1
ATOM 2304 N N . ASP A 1 283 ? -17.097 15.970 35.527 1.00 86.19 283 ASP A N 1
ATOM 2305 C CA . ASP A 1 283 ? -16.095 14.911 35.352 1.00 86.19 283 ASP A CA 1
ATOM 2306 C C . ASP A 1 283 ? -14.784 15.435 34.735 1.00 86.19 283 ASP A C 1
ATOM 2308 O O . ASP A 1 283 ? -13.849 14.662 34.529 1.00 86.19 283 ASP A O 1
ATOM 2312 N N . GLU A 1 284 ? -14.688 16.732 34.416 1.00 82.00 284 GLU A N 1
ATOM 2313 C CA . GLU A 1 284 ? -13.510 17.326 33.758 1.00 82.00 284 GLU A CA 1
ATOM 2314 C C . GLU A 1 284 ? -12.222 17.141 34.575 1.00 82.00 284 GLU A C 1
ATOM 2316 O O . GLU A 1 284 ? -11.144 16.959 34.006 1.00 82.00 284 GLU A O 1
ATOM 2321 N N . SER A 1 285 ? -12.330 17.089 35.906 1.00 86.88 285 SER A N 1
ATOM 2322 C CA . SER A 1 285 ? -11.204 16.804 36.806 1.00 86.88 285 SER A CA 1
ATOM 2323 C C . SER A 1 285 ? -10.567 15.428 36.561 1.00 86.88 285 SER A C 1
ATOM 2325 O O . SER A 1 285 ? -9.373 15.251 36.801 1.00 86.88 285 SER A O 1
ATOM 2327 N N . LEU A 1 286 ? -11.328 14.465 36.028 1.00 88.25 286 LEU A N 1
ATOM 2328 C CA . LEU A 1 286 ? -10.874 13.099 35.754 1.00 88.25 286 LEU A CA 1
ATOM 2329 C C . LEU A 1 286 ? -10.172 12.964 34.396 1.00 88.25 286 LEU A C 1
ATOM 2331 O O . LEU A 1 286 ? -9.543 11.939 34.131 1.00 88.25 286 LEU A O 1
ATOM 2335 N N . GLN A 1 287 ? -10.222 13.989 33.538 1.00 86.62 287 GLN A N 1
ATOM 2336 C CA . GLN A 1 287 ? -9.661 13.933 32.185 1.00 86.62 287 GLN A CA 1
ATOM 2337 C C . GLN A 1 287 ? -8.163 13.610 32.183 1.00 86.62 287 GLN A C 1
ATOM 2339 O O . GLN A 1 287 ? -7.705 12.767 31.409 1.00 86.62 287 GLN A O 1
ATOM 2344 N N . LEU A 1 288 ? -7.395 14.268 33.058 1.00 85.69 288 LEU A N 1
ATOM 2345 C CA . LEU A 1 288 ? -5.952 14.046 33.171 1.00 85.69 288 LEU A CA 1
ATOM 2346 C C . LEU A 1 288 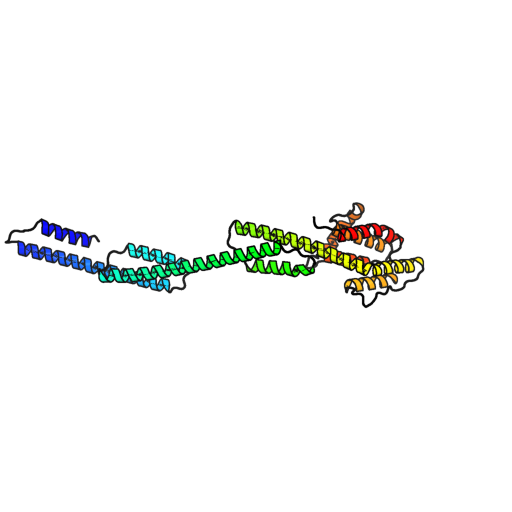? -5.644 12.631 33.663 1.00 85.69 288 LEU A C 1
ATOM 2348 O O . LEU A 1 288 ? -4.757 11.982 33.115 1.00 85.69 288 LEU A O 1
ATOM 2352 N N . ALA A 1 289 ? -6.403 12.133 34.643 1.00 87.94 289 ALA A N 1
ATOM 2353 C CA . ALA A 1 289 ? -6.241 10.779 35.164 1.00 87.94 289 ALA A CA 1
ATOM 2354 C C . ALA A 1 289 ? -6.494 9.725 34.074 1.00 87.94 289 ALA A C 1
ATOM 2356 O O . ALA A 1 289 ? -5.665 8.837 33.878 1.00 87.94 289 ALA A O 1
ATOM 2357 N N . ILE A 1 290 ? -7.573 9.885 33.298 1.00 87.88 290 ILE A N 1
ATOM 2358 C CA . ILE A 1 290 ? -7.888 9.004 32.166 1.00 87.88 290 ILE A CA 1
ATOM 2359 C C . ILE A 1 290 ? -6.771 9.063 31.117 1.00 87.88 290 ILE A C 1
ATOM 2361 O O . ILE A 1 290 ? -6.309 8.026 30.647 1.00 87.88 290 ILE A O 1
ATOM 2365 N N . GLN A 1 291 ? -6.285 10.256 30.763 1.00 85.50 291 GLN A N 1
ATOM 2366 C CA . GLN A 1 291 ? -5.223 10.401 29.765 1.00 85.50 291 GLN A CA 1
ATOM 2367 C C . GLN A 1 291 ? -3.905 9.752 30.217 1.00 85.50 291 GLN A C 1
ATOM 2369 O O . GLN A 1 291 ? -3.246 9.084 29.420 1.00 85.50 291 GLN A O 1
ATOM 2374 N N . VAL A 1 292 ? -3.534 9.910 31.490 1.00 86.06 292 VAL A N 1
ATOM 2375 C CA . VAL A 1 292 ? -2.356 9.255 32.078 1.00 86.06 292 VAL A CA 1
ATOM 2376 C C . VAL A 1 292 ? -2.524 7.740 32.071 1.00 86.06 292 VAL A C 1
ATOM 2378 O O . VAL A 1 292 ? -1.601 7.028 31.673 1.00 86.06 292 VAL A O 1
ATOM 2381 N N . GLU A 1 293 ? -3.699 7.228 32.447 1.00 85.94 293 GLU A N 1
ATOM 2382 C CA . GLU A 1 293 ? -3.963 5.793 32.376 1.00 85.94 293 GLU A CA 1
ATOM 2383 C C . GLU A 1 293 ? -3.823 5.282 30.940 1.00 85.94 293 GLU A C 1
ATOM 2385 O O . GLU A 1 293 ? -3.164 4.266 30.730 1.00 85.94 293 GLU A O 1
ATOM 2390 N N . ARG A 1 294 ? -4.386 5.978 29.947 1.00 84.50 294 ARG A N 1
ATOM 2391 C CA . ARG A 1 294 ? -4.293 5.591 28.530 1.00 84.50 294 ARG A CA 1
ATOM 2392 C C . ARG A 1 294 ? -2.847 5.512 28.045 1.00 84.50 294 ARG A C 1
ATOM 2394 O O . ARG A 1 294 ? -2.495 4.547 27.373 1.00 84.50 294 ARG A O 1
ATOM 2401 N N . LEU A 1 295 ? -2.005 6.467 28.442 1.00 81.50 295 LEU A N 1
ATOM 2402 C CA . LEU A 1 295 ? -0.572 6.467 28.126 1.00 81.50 295 LEU A CA 1
ATOM 2403 C C . LEU A 1 295 ? 0.171 5.302 28.800 1.00 81.50 295 LEU A C 1
ATOM 2405 O O . LEU A 1 295 ? 0.961 4.618 28.156 1.00 81.50 295 LEU A O 1
ATOM 2409 N N . ASN A 1 296 ? -0.112 5.039 30.077 1.00 80.81 296 ASN A N 1
ATOM 2410 C CA . ASN A 1 296 ? 0.543 3.970 30.841 1.00 80.81 296 ASN A CA 1
ATOM 2411 C C . ASN A 1 296 ? 0.062 2.566 30.448 1.00 80.81 296 ASN A C 1
ATOM 2413 O O . ASN A 1 296 ? 0.782 1.583 30.600 1.00 80.81 296 ASN A O 1
ATOM 2417 N N . SER A 1 297 ? -1.165 2.466 29.943 1.00 69.31 297 SER A N 1
ATOM 2418 C CA . SER A 1 297 ? -1.811 1.211 29.555 1.00 69.31 297 SER A CA 1
ATOM 2419 C C . SER A 1 297 ? -1.225 0.570 28.299 1.00 69.31 297 SER A C 1
ATOM 2421 O O . SER A 1 297 ? -1.555 -0.577 28.006 1.00 69.31 297 SER A O 1
ATOM 2423 N N . GLY A 1 298 ? -0.372 1.292 27.570 1.00 58.81 298 GLY A N 1
ATOM 2424 C CA . GLY A 1 298 ? 0.228 0.862 26.315 1.00 58.81 298 GLY A CA 1
ATOM 2425 C C . GLY A 1 298 ? 1.744 1.005 26.324 1.00 58.81 298 GLY A C 1
ATOM 2426 O O . GLY A 1 298 ? 2.294 1.780 25.544 1.00 58.81 298 GLY A O 1
ATOM 2427 N N . VAL A 1 299 ? 2.452 0.250 27.169 1.00 53.34 299 VAL A N 1
ATOM 2428 C CA . VAL A 1 299 ? 3.911 0.116 27.026 1.00 53.34 299 VAL A CA 1
ATOM 2429 C C . VAL A 1 299 ? 4.192 -0.663 25.731 1.00 53.34 299 VAL A C 1
ATOM 2431 O O . VAL A 1 299 ? 4.214 -1.889 25.721 1.00 53.34 299 VAL A O 1
ATOM 2434 N N . GLY A 1 300 ? 4.348 0.057 24.615 1.00 58.84 300 GLY A N 1
ATOM 2435 C CA . GLY A 1 300 ? 4.747 -0.485 23.309 1.00 58.84 300 GLY A CA 1
ATOM 2436 C C . GLY A 1 300 ? 3.671 -0.530 22.212 1.00 58.84 300 GLY A C 1
ATOM 2437 O O . GLY A 1 300 ? 4.027 -0.786 21.063 1.00 58.84 300 GLY A O 1
ATOM 2438 N N . ARG A 1 301 ? 2.387 -0.259 22.506 1.00 74.81 301 ARG A N 1
ATOM 2439 C CA . ARG A 1 301 ? 1.317 -0.127 21.490 1.00 74.81 301 ARG A CA 1
ATOM 2440 C C . ARG A 1 301 ? 0.127 0.682 22.019 1.00 74.81 301 ARG A C 1
ATOM 2442 O O . ARG A 1 301 ? -0.303 0.462 23.147 1.00 74.81 301 ARG A O 1
ATOM 2449 N N . GLU A 1 302 ? -0.442 1.554 21.185 1.00 74.62 302 GLU A N 1
ATOM 2450 C CA . GLU A 1 302 ? -1.735 2.197 21.460 1.00 74.62 302 GLU A CA 1
ATOM 2451 C C . GLU A 1 302 ? -2.880 1.171 21.386 1.00 74.62 302 GLU A C 1
ATOM 2453 O O . GLU A 1 302 ? -2.968 0.373 20.444 1.00 74.62 302 GLU A O 1
ATOM 2458 N N . LEU A 1 303 ? -3.755 1.180 22.392 1.00 82.94 303 LEU A N 1
ATOM 2459 C CA . LEU A 1 303 ? -4.970 0.369 22.397 1.00 82.94 303 LEU A CA 1
ATOM 2460 C C . LEU A 1 303 ? -5.992 0.954 21.418 1.00 82.94 303 LEU A C 1
ATOM 2462 O O . LEU A 1 303 ? -6.135 2.169 21.285 1.00 82.94 303 LEU A O 1
ATOM 2466 N N . SER A 1 304 ? -6.722 0.079 20.734 1.00 87.56 304 SER A N 1
ATOM 2467 C CA . SER A 1 304 ? -7.895 0.481 19.961 1.00 87.56 304 SER A CA 1
ATOM 2468 C C . SER A 1 304 ? -9.046 0.864 20.895 1.00 87.56 304 SER A C 1
ATOM 2470 O O . SER A 1 304 ? -9.158 0.356 22.009 1.00 87.56 304 SER A O 1
ATOM 2472 N N . ARG A 1 305 ? -9.963 1.720 20.428 1.00 87.81 305 ARG A N 1
ATOM 2473 C CA . ARG A 1 305 ? -11.124 2.140 21.235 1.00 87.81 305 ARG A CA 1
ATOM 2474 C C . ARG A 1 305 ? -11.982 0.965 21.707 1.00 87.81 305 ARG A C 1
ATOM 2476 O O . ARG A 1 305 ? -12.481 1.006 22.823 1.00 87.81 305 ARG A O 1
ATOM 2483 N N . SER A 1 306 ? -12.149 -0.074 20.889 1.00 90.62 306 SER A N 1
ATOM 2484 C CA . SER A 1 306 ? -12.870 -1.291 21.280 1.00 90.62 306 SER A CA 1
ATOM 2485 C C . SER A 1 306 ? -12.152 -2.042 22.406 1.00 90.62 306 SER A C 1
ATOM 2487 O O . SER A 1 306 ? -12.792 -2.442 23.372 1.00 90.62 306 SER A O 1
ATOM 2489 N N . GLU A 1 307 ? -10.819 -2.160 22.349 1.00 90.62 307 GLU A N 1
ATOM 2490 C CA . GLU A 1 307 ? -10.024 -2.738 23.445 1.00 90.62 307 GLU A CA 1
ATOM 2491 C C . GLU A 1 307 ? -10.143 -1.905 24.736 1.00 90.62 307 GLU A C 1
ATOM 2493 O O . GLU A 1 307 ? -10.260 -2.471 25.824 1.00 90.62 307 GLU A O 1
ATOM 2498 N N . GLU A 1 308 ? -10.157 -0.572 24.628 1.00 91.81 308 GLU A N 1
ATOM 2499 C CA . GLU A 1 308 ? -10.378 0.321 25.773 1.00 91.81 308 GLU A CA 1
ATOM 2500 C C . GLU A 1 308 ? -11.777 0.133 26.383 1.00 91.81 308 GLU A C 1
ATOM 2502 O O . GLU A 1 308 ? -11.887 -0.034 27.599 1.00 91.81 308 GLU A O 1
ATOM 2507 N N . ILE A 1 309 ? -12.834 0.089 25.559 1.00 92.38 309 ILE A N 1
ATOM 2508 C CA . ILE A 1 309 ? -14.213 -0.172 26.010 1.00 92.38 309 ILE A CA 1
ATOM 2509 C C . ILE A 1 309 ? -14.284 -1.507 26.742 1.00 92.38 309 ILE A C 1
ATOM 2511 O O . ILE A 1 309 ? -14.718 -1.544 27.892 1.00 92.38 309 ILE A O 1
ATOM 2515 N N . ARG A 1 310 ? -13.804 -2.588 26.120 1.00 92.88 310 ARG A N 1
ATOM 2516 C CA . ARG A 1 310 ? -13.790 -3.927 26.720 1.00 92.88 310 ARG A CA 1
ATOM 2517 C C . ARG A 1 310 ? -13.145 -3.908 28.104 1.00 92.88 310 ARG A C 1
ATOM 2519 O O . ARG A 1 310 ? -13.687 -4.471 29.055 1.00 92.88 310 ARG A O 1
ATOM 2526 N N . ARG A 1 311 ? -12.015 -3.212 28.250 1.00 92.69 311 ARG A N 1
ATOM 2527 C CA . ARG A 1 311 ? -11.317 -3.084 29.532 1.00 92.69 311 ARG A CA 1
ATOM 2528 C C . ARG A 1 311 ? -12.118 -2.294 30.566 1.00 92.69 311 ARG A C 1
ATOM 2530 O O . ARG A 1 311 ? -12.158 -2.705 31.725 1.00 92.69 311 ARG A O 1
ATOM 2537 N N . VAL A 1 312 ? -12.746 -1.183 30.177 1.00 94.44 312 VAL A N 1
ATOM 2538 C CA . VAL A 1 312 ? -13.623 -0.397 31.064 1.00 94.44 312 VAL A CA 1
ATOM 2539 C C . VAL A 1 312 ? -14.806 -1.245 31.539 1.00 94.44 312 VAL A C 1
ATOM 2541 O O . VAL A 1 312 ? -15.107 -1.239 32.729 1.00 94.44 312 VAL A O 1
ATOM 2544 N N . LEU A 1 313 ? -15.418 -2.035 30.654 1.00 94.62 313 LEU A N 1
ATOM 2545 C CA . LEU A 1 313 ? -16.531 -2.932 30.988 1.00 94.62 313 LEU A CA 1
ATOM 2546 C C . LEU A 1 313 ? -16.102 -4.065 31.931 1.00 94.62 313 LEU A C 1
ATOM 2548 O O . LEU A 1 313 ? -16.789 -4.339 32.912 1.00 94.62 313 LEU A O 1
ATOM 2552 N N . CYS A 1 314 ? -14.926 -4.664 31.718 1.00 95.12 314 CYS A N 1
ATOM 2553 C CA . CYS A 1 314 ? -14.372 -5.648 32.655 1.00 95.12 314 CYS A CA 1
ATOM 2554 C C . CYS A 1 314 ? -14.109 -5.022 34.035 1.00 95.12 314 CYS A C 1
ATOM 2556 O O . CYS A 1 314 ? -14.449 -5.611 35.058 1.00 95.12 314 CYS A O 1
ATOM 2558 N N . LYS A 1 315 ? -13.555 -3.803 34.091 1.00 95.44 315 LYS A N 1
ATOM 2559 C CA . LYS A 1 315 ? -13.366 -3.078 35.360 1.00 95.44 315 LYS A CA 1
ATOM 2560 C C . LYS A 1 315 ? -14.695 -2.735 36.034 1.00 95.44 315 LYS A C 1
ATOM 2562 O O . LYS A 1 315 ? -14.783 -2.808 37.257 1.00 95.44 315 LYS A O 1
ATOM 2567 N N . LEU A 1 316 ? -15.719 -2.384 35.258 1.00 96.38 316 LEU A N 1
ATOM 2568 C CA . LEU A 1 316 ? -17.067 -2.152 35.772 1.00 96.38 316 LEU A CA 1
ATOM 2569 C C . LEU A 1 316 ? -17.629 -3.430 36.397 1.00 96.38 316 LEU A C 1
ATOM 2571 O O . LEU A 1 316 ? -18.109 -3.385 37.526 1.00 96.38 316 LEU A O 1
ATOM 2575 N N . LEU A 1 317 ? -17.487 -4.576 35.722 1.00 95.88 317 LEU A N 1
ATOM 2576 C CA . LEU A 1 317 ? -17.874 -5.871 36.279 1.00 95.88 317 LEU A CA 1
ATOM 2577 C C . LEU A 1 317 ? -17.109 -6.203 37.558 1.00 95.88 317 LEU A C 1
ATOM 2579 O O . LEU A 1 317 ? -17.735 -6.700 38.480 1.00 95.88 317 LEU A O 1
ATOM 2583 N N . ALA A 1 318 ? -15.810 -5.909 37.631 1.00 96.31 318 ALA A N 1
ATOM 2584 C CA . ALA A 1 318 ? -14.974 -6.173 38.804 1.00 96.31 318 ALA A CA 1
ATOM 2585 C C . ALA A 1 318 ? -15.237 -5.224 39.989 1.00 96.31 318 ALA A C 1
ATOM 2587 O O . ALA A 1 318 ? -14.791 -5.490 41.106 1.00 96.31 318 ALA A O 1
ATOM 2588 N N . THR A 1 319 ? -15.918 -4.098 39.759 1.00 96.00 319 THR A N 1
ATOM 2589 C CA . THR A 1 319 ? -16.161 -3.086 40.791 1.00 96.00 319 THR A CA 1
ATOM 2590 C C . THR A 1 319 ? -17.301 -3.535 41.698 1.00 96.00 319 THR A C 1
ATOM 2592 O O . THR A 1 319 ? -18.426 -3.720 41.245 1.00 96.00 319 THR A O 1
ATOM 2595 N N . GLY A 1 320 ? -17.006 -3.702 42.986 1.00 91.38 320 GLY A N 1
ATOM 2596 C CA . GLY A 1 320 ? -17.985 -4.029 44.015 1.00 91.38 320 GLY A CA 1
ATOM 2597 C C . GLY A 1 320 ? -17.339 -4.284 45.385 1.00 91.38 320 GLY A C 1
ATOM 2598 O O . GLY A 1 320 ? -16.109 -4.246 45.487 1.00 91.38 320 GLY A O 1
ATOM 2599 N N . PRO A 1 321 ? -18.145 -4.534 46.430 1.00 94.38 321 PRO A N 1
ATOM 2600 C CA . PRO A 1 321 ? -19.604 -4.565 46.378 1.00 94.38 321 PRO A CA 1
ATOM 2601 C C . PRO A 1 321 ? -20.209 -3.170 46.178 1.00 94.38 321 PRO A C 1
ATOM 2603 O O . PRO A 1 321 ? -19.811 -2.213 46.841 1.00 94.38 321 PRO A O 1
ATOM 2606 N N . VAL A 1 322 ? -21.150 -3.056 45.240 1.00 95.00 322 VAL A N 1
ATOM 2607 C CA . VAL A 1 322 ? -21.862 -1.807 44.929 1.00 95.00 322 VAL A CA 1
ATOM 2608 C C . VAL A 1 322 ? -23.216 -1.798 45.631 1.00 95.00 322 VAL A C 1
ATOM 2610 O O . VAL A 1 322 ? -24.015 -2.710 45.427 1.00 95.00 322 VAL A O 1
ATOM 2613 N N . SER A 1 323 ? -23.502 -0.752 46.407 1.00 93.06 323 SER A N 1
ATOM 2614 C CA . SER A 1 323 ? -24.809 -0.596 47.051 1.00 93.06 323 SER A CA 1
ATOM 2615 C C . SER A 1 323 ? -25.900 -0.188 46.060 1.00 93.06 323 SER A C 1
ATOM 2617 O O . SER A 1 323 ? -25.629 0.421 45.018 1.00 93.06 323 SER A O 1
ATOM 2619 N N . ALA A 1 324 ? -27.162 -0.460 46.406 1.00 90.94 324 ALA A N 1
ATOM 2620 C CA . ALA A 1 324 ? -28.308 -0.054 45.592 1.00 90.94 324 ALA A CA 1
ATOM 2621 C C . ALA A 1 324 ? -28.332 1.467 45.341 1.00 90.94 324 ALA A C 1
ATOM 2623 O O . ALA A 1 324 ? -28.596 1.909 44.222 1.00 90.94 324 ALA A O 1
ATOM 2624 N N . GLU A 1 325 ? -27.982 2.270 46.351 1.00 92.25 325 GLU A N 1
ATOM 2625 C CA . GLU A 1 325 ? -27.895 3.729 46.226 1.00 92.25 325 GLU A CA 1
ATOM 2626 C C . GLU A 1 325 ? -26.761 4.180 45.299 1.00 92.25 325 GLU A C 1
ATOM 2628 O O . GLU A 1 325 ? -26.958 5.085 44.487 1.00 92.25 325 GLU A O 1
ATOM 2633 N N . GLN A 1 326 ? -25.579 3.561 45.403 1.00 93.50 326 GLN A N 1
ATOM 2634 C CA . GLN A 1 326 ? -24.435 3.876 44.543 1.00 93.50 326 GLN A CA 1
ATOM 2635 C C . GLN A 1 326 ? -24.755 3.576 43.081 1.00 93.50 326 GLN A C 1
ATOM 2637 O O . GLN A 1 326 ? -24.505 4.408 42.211 1.00 93.50 326 GLN A O 1
ATOM 2642 N N . TRP A 1 327 ? -25.357 2.414 42.810 1.00 94.56 327 TRP A N 1
ATOM 2643 C CA . TRP A 1 327 ? -25.737 2.051 41.451 1.00 94.56 327 TRP A CA 1
ATOM 2644 C C . TRP A 1 327 ? -26.850 2.944 40.901 1.00 94.56 327 TRP A C 1
ATOM 2646 O O . TRP A 1 327 ? -26.765 3.372 39.752 1.00 94.56 327 TRP A O 1
ATOM 2656 N N . ALA A 1 328 ? -27.862 3.290 41.704 1.00 92.75 328 ALA A N 1
ATOM 2657 C CA . ALA A 1 328 ? -28.974 4.126 41.249 1.00 92.75 328 ALA A CA 1
ATOM 2658 C C . ALA A 1 328 ? -28.523 5.509 40.745 1.00 92.75 328 ALA A C 1
ATOM 2660 O O . ALA A 1 328 ? -29.097 6.018 39.785 1.00 92.75 328 ALA A O 1
ATOM 2661 N N . ARG A 1 329 ? -27.470 6.091 41.343 1.00 92.75 329 ARG A N 1
ATOM 2662 C CA . ARG A 1 329 ? -26.888 7.379 40.914 1.00 92.75 329 ARG A CA 1
ATOM 2663 C C . ARG A 1 329 ? -26.249 7.319 39.526 1.00 92.75 329 ARG A C 1
ATOM 2665 O O . ARG A 1 329 ? -26.269 8.310 38.802 1.00 92.75 329 ARG A O 1
ATOM 2672 N N . GLU A 1 330 ? -25.686 6.171 39.159 1.00 93.12 330 GLU A N 1
ATOM 2673 C CA . GLU A 1 330 ? -24.887 6.018 37.938 1.00 93.12 330 GLU A CA 1
ATOM 2674 C C . GLU A 1 330 ? -25.635 5.293 36.810 1.00 93.12 330 GLU A C 1
ATOM 2676 O O . GLU A 1 330 ? -25.318 5.492 35.634 1.00 93.12 330 GLU A O 1
ATOM 2681 N N . LYS A 1 331 ? -26.645 4.478 37.150 1.00 91.69 331 LYS A N 1
ATOM 2682 C CA . LYS A 1 331 ? -27.379 3.588 36.237 1.00 91.69 331 LYS A CA 1
ATOM 2683 C C . LYS A 1 331 ? -27.884 4.305 34.988 1.00 91.69 331 LYS A C 1
ATOM 2685 O O . LYS A 1 331 ? -27.569 3.876 33.886 1.00 91.69 331 LYS A O 1
ATOM 2690 N N . GLU A 1 332 ? -28.629 5.398 35.149 1.00 91.81 332 GLU A N 1
ATOM 2691 C CA . GLU A 1 332 ? -29.233 6.120 34.017 1.00 91.81 332 GLU A CA 1
ATOM 2692 C C . GLU A 1 332 ? -28.167 6.642 33.043 1.00 91.81 332 GLU A C 1
ATOM 2694 O O . GLU A 1 332 ? -28.329 6.584 31.823 1.00 91.81 332 GLU A O 1
ATOM 2699 N N . ALA A 1 333 ? -27.032 7.100 33.575 1.00 91.06 333 ALA A N 1
ATOM 2700 C CA . ALA A 1 333 ? -25.938 7.587 32.755 1.00 91.06 333 ALA A CA 1
ATOM 2701 C C . ALA A 1 333 ? -25.206 6.451 32.027 1.00 91.06 333 ALA A C 1
ATOM 2703 O O . ALA A 1 333 ? -24.846 6.622 30.865 1.00 91.06 333 ALA A O 1
ATOM 2704 N N . PHE A 1 334 ? -24.998 5.299 32.671 1.00 92.25 334 PHE A N 1
ATOM 2705 C CA . PHE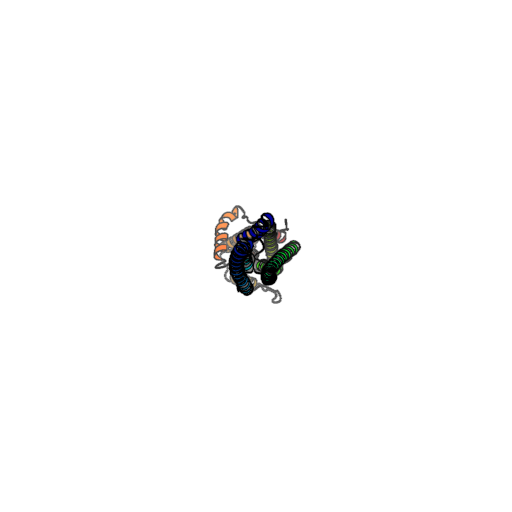 A 1 334 ? -24.443 4.119 32.002 1.00 92.25 334 PHE A CA 1
ATOM 2706 C C . PHE A 1 334 ? -25.378 3.583 30.918 1.00 92.25 334 PHE A C 1
ATOM 2708 O O . PHE A 1 334 ? -24.921 3.360 29.800 1.00 92.25 334 PHE A O 1
ATOM 2715 N N . ASP A 1 335 ? -26.669 3.434 31.219 1.00 89.81 335 ASP A N 1
ATOM 2716 C CA . ASP A 1 335 ? -27.667 2.942 30.266 1.00 89.81 335 ASP A CA 1
ATOM 2717 C C . ASP A 1 335 ? -27.735 3.881 29.038 1.00 89.81 335 ASP A C 1
ATOM 2719 O O . ASP A 1 335 ? -27.629 3.420 27.903 1.00 89.81 335 ASP A O 1
ATOM 2723 N N . THR A 1 336 ? -27.715 5.206 29.249 1.00 90.00 336 THR A N 1
ATOM 2724 C CA . THR A 1 336 ? -27.617 6.199 28.158 1.00 90.00 336 THR A CA 1
ATOM 2725 C C . THR A 1 336 ? -26.346 6.032 27.315 1.00 90.00 336 THR A C 1
ATOM 2727 O O . THR A 1 336 ? -26.392 6.142 26.089 1.00 90.00 336 THR A O 1
ATOM 2730 N N . LEU A 1 337 ? -25.191 5.791 27.945 1.00 89.81 337 LEU A N 1
ATOM 2731 C CA . LEU A 1 337 ? -23.923 5.600 27.232 1.00 89.81 337 LEU A CA 1
ATOM 2732 C C . LEU A 1 337 ? -23.915 4.300 26.416 1.00 89.81 337 LEU A C 1
ATOM 2734 O O . LEU A 1 337 ? -23.409 4.297 25.294 1.00 89.81 337 LEU A O 1
ATOM 2738 N N . PHE A 1 338 ? -24.481 3.214 26.947 1.00 89.19 338 PHE A N 1
ATOM 2739 C CA . PHE A 1 338 ? -24.609 1.944 26.229 1.00 89.19 338 PHE A CA 1
ATOM 2740 C C . PHE A 1 338 ? -25.548 2.072 25.022 1.00 89.19 338 PHE A C 1
ATOM 2742 O O . PHE A 1 338 ? -25.195 1.632 23.924 1.00 89.19 338 PHE A O 1
ATOM 2749 N N . ASP A 1 339 ? -26.686 2.748 25.184 1.00 85.75 339 ASP A N 1
ATOM 2750 C CA . ASP A 1 339 ? -27.611 3.035 24.084 1.00 85.75 339 ASP A CA 1
ATOM 2751 C C . ASP A 1 339 ? -26.949 3.895 23.005 1.00 85.75 339 ASP A C 1
ATOM 2753 O O . ASP A 1 339 ? -27.056 3.609 21.816 1.00 85.75 339 ASP A O 1
ATOM 2757 N N . GLN A 1 340 ? -26.189 4.920 23.392 1.00 85.19 340 GLN A N 1
ATOM 2758 C CA . GLN A 1 340 ? -25.458 5.742 22.429 1.00 85.19 340 GLN A CA 1
ATOM 2759 C C . GLN A 1 340 ? -24.421 4.920 21.662 1.00 85.19 340 GLN A C 1
ATOM 2761 O O . GLN A 1 340 ? -24.387 4.981 20.436 1.00 85.19 340 GLN A O 1
ATOM 2766 N N . LEU A 1 341 ? -23.609 4.117 22.354 1.00 83.50 341 LEU A N 1
ATOM 2767 C CA . LEU A 1 341 ? -22.570 3.294 21.732 1.00 83.50 341 LEU A CA 1
ATOM 2768 C C . LEU A 1 341 ? -23.129 2.228 20.774 1.00 83.50 341 LEU A C 1
ATOM 2770 O O . LEU A 1 341 ? -22.476 1.904 19.781 1.00 83.50 341 LEU A O 1
ATOM 2774 N N . THR A 1 342 ? -24.338 1.718 21.027 1.00 79.31 342 THR A N 1
ATOM 2775 C CA . THR A 1 342 ? -25.032 0.790 20.115 1.00 79.31 342 THR A CA 1
ATOM 2776 C C . THR A 1 342 ? -25.707 1.517 18.948 1.00 79.31 342 THR A C 1
ATOM 2778 O O . THR A 1 342 ? -25.649 1.042 17.810 1.00 79.31 342 THR A O 1
ATOM 2781 N N . GLN A 1 343 ? -26.283 2.701 19.192 1.00 73.19 343 GLN A N 1
ATOM 2782 C CA . GLN A 1 343 ? -27.025 3.491 18.203 1.00 73.19 343 GLN A CA 1
ATOM 2783 C C . GLN A 1 343 ? -26.166 4.376 17.296 1.00 73.19 343 GLN A C 1
ATOM 2785 O O . GLN A 1 343 ? -26.724 4.930 16.345 1.00 73.19 343 GLN A O 1
ATOM 2790 N N . LEU A 1 344 ? -24.850 4.509 17.536 1.00 58.62 344 LEU A N 1
ATOM 2791 C CA . LEU A 1 344 ? -23.927 5.250 16.662 1.00 58.62 344 LEU A CA 1
ATOM 2792 C C . LEU A 1 344 ? -24.102 4.781 15.208 1.00 58.62 344 LEU A C 1
ATOM 2794 O O . LEU A 1 344 ? -23.602 3.736 14.780 1.00 58.62 344 LEU A O 1
ATOM 2798 N N . SER A 1 345 ? -24.904 5.547 14.474 1.00 35.97 345 SER A N 1
ATOM 2799 C CA . SER A 1 345 ? -25.255 5.328 13.081 1.00 35.97 345 SER A CA 1
ATOM 2800 C C . SER A 1 345 ? -24.172 5.974 12.225 1.00 35.97 345 SER A C 1
ATOM 2802 O O . SER A 1 345 ? -23.631 7.006 12.625 1.00 35.97 345 SER A O 1
ATOM 2804 N N . PRO A 1 346 ? -23.824 5.399 11.064 1.00 39.78 346 PRO A N 1
ATOM 2805 C CA . PRO A 1 346 ? -22.925 6.079 10.151 1.00 39.78 346 PRO A CA 1
ATOM 2806 C C . PRO A 1 346 ? -23.659 7.316 9.617 1.00 39.78 346 PRO A C 1
ATOM 2808 O O . PRO A 1 346 ? -24.625 7.179 8.868 1.00 39.78 346 PRO A O 1
ATOM 2811 N N . THR A 1 347 ? -23.249 8.508 10.049 1.00 31.52 347 THR A N 1
ATOM 2812 C CA . THR A 1 347 ? -23.468 9.732 9.264 1.00 31.52 347 THR A CA 1
ATOM 2813 C C . THR A 1 347 ? -22.564 9.737 8.051 1.00 31.52 347 THR A C 1
ATOM 2815 O O . THR A 1 347 ? -21.372 9.392 8.235 1.00 31.52 347 THR A O 1
#

InterPro domains:
  IPR007139 Protein of unknown function DUF349 [PF03993] (26-93)
  IPR007139 Protein of unknown function DUF349 [PF03993] (98-146)

Secondary structure (DSSP, 8-state):
-HHHHHHHHHHHHHHHTPPP-TTTHHHHHHHHHHHHHHHHHHHHHHHHHHHHHHHHHHHHHHHHHHSSS-HHHHHHHHHHHHHHHHHS----HHHHHHHHHHHHHHHHHHHHHHHHHHHHHHHHHHHHHHHHHHHHHHHHH----SGGGHHHHHHHHHHHHHTPSPPPSHHHHHHHHHHHHHHHHHHHHHHHHHHHHHHHHHHHTHHHHHHHHHHHHHHHHH---PPP---TTS---HHHHHHHHHHHHHHHSPPPHHHHHHHHHHHHHHHHHHHHS---GGGGGGHHHHHHHHHHT-SSSPPPHHHHHHHHHHHHHH--PPPHHHHHHHHHHHHHHHHHHHH----

Sequence (347 aa):
DALRLIRDQAREEWQRHSPVPRDQAKAVGRRFSRALATLQELIDHRAKEIAHAKRALVDAAHELLNSSLAAETRAEKSKELQRRWRALGRAPRGEEQALWREFRRLCDQIFALRDAQRDDHAQQARGRLEAMQKLIDRLDAWQPARLADQAELDSAIKQSDALYPLPPGRRTEGMRRRWDGIIRARRERLAQLGMREEIERWLEHRSLFDAHLAADAACQEQGICEDVTYDPASSLSEELRNAHEQRNAARRNPPPAEEVSERLTYLRAYLSLLALGRLRQQDESLQLAIQVERLNSGVGRELSRSEEIRRVLCKLLATGPVSAEQWAREKEAFDTLFDQLTQLSPT

Foldseek 3Di:
DVLVVVLVVLVVVVVVPDDDPPVCRVVVVVVSVVVSVVSVVVVQVLLVVLLVVLVVLLVVLVCLLVDPDDLVVSLVVLVVSVVVNVVGDHHPPVSRVVSVVSSVVSNVSSVVVNVVVVVVVVVLLVVLLVQLVVLLVVLVPDADPALVCVVVLVVSVVSNVVSPPHDDDPSVVVSVVSSVVSSVVRVVRSLLRLLQVLLVVLVVCVVQLVQLLVLLQCCVPVVRLDQRDDDPPDDDDPLLVVLSVLSSVCSVVPDDQVVLLVLLLLLLQLLCCLLPVDGDPVCPVCPVVSVVCQVVVDPPDRDRSSRSNNNSSSSSSNRDDDHPVSCVVRVVSVVVSSCSSNPPDDD